Protein AF-A0A9W8R2K3-F1 (afdb_monomer_lite)

Organism: NCBI:txid195108

Structure (mmCIF, N/CA/C/O backbone):
data_AF-A0A9W8R2K3-F1
#
_entry.id   AF-A0A9W8R2K3-F1
#
loop_
_atom_site.group_PDB
_atom_site.id
_atom_site.type_symbol
_atom_site.label_atom_id
_atom_site.label_alt_id
_atom_site.label_comp_id
_atom_site.label_asym_id
_atom_site.label_entity_id
_atom_site.label_seq_id
_atom_site.pdbx_PDB_ins_code
_atom_site.Cartn_x
_atom_site.Cartn_y
_atom_site.Cartn_z
_atom_site.occupancy
_atom_site.B_iso_or_equiv
_atom_site.auth_seq_id
_atom_site.auth_comp_id
_atom_site.auth_asym_id
_atom_site.auth_atom_id
_atom_site.pdbx_PDB_model_num
ATOM 1 N N . MET A 1 1 ? 11.658 27.243 21.150 1.00 34.59 1 MET A N 1
ATOM 2 C CA . MET A 1 1 ? 11.189 25.889 21.513 1.00 34.59 1 MET A CA 1
ATOM 3 C C . MET A 1 1 ? 9.673 25.922 21.488 1.00 34.59 1 MET A C 1
ATOM 5 O O . MET A 1 1 ? 9.070 26.407 22.433 1.00 34.59 1 MET A O 1
ATOM 9 N N . SER A 1 2 ? 9.074 25.533 20.364 1.00 34.41 2 SER A N 1
ATOM 10 C CA . SER A 1 2 ? 7.626 25.621 20.153 1.00 34.41 2 SER A CA 1
ATOM 11 C C . SER A 1 2 ? 7.036 24.225 20.298 1.00 34.41 2 SER A C 1
ATOM 13 O O . SER A 1 2 ? 7.236 23.376 19.434 1.00 34.41 2 SER A O 1
ATOM 15 N N . GLY A 1 3 ? 6.381 23.973 21.431 1.00 33.69 3 GLY A N 1
ATOM 16 C CA . GLY A 1 3 ? 5.642 22.740 21.673 1.00 33.69 3 GLY A CA 1
ATOM 17 C C . GLY A 1 3 ? 4.359 22.741 20.851 1.00 33.69 3 GLY A C 1
ATOM 18 O O . GLY A 1 3 ? 3.486 23.579 21.062 1.00 33.69 3 GLY A O 1
ATOM 19 N N . ILE A 1 4 ? 4.253 21.812 19.905 1.00 37.19 4 ILE A N 1
ATOM 20 C CA . ILE A 1 4 ? 2.998 21.529 19.216 1.00 37.19 4 ILE A CA 1
ATOM 21 C C . ILE A 1 4 ? 2.180 20.646 20.158 1.00 37.19 4 ILE A C 1
ATOM 23 O O . ILE A 1 4 ? 2.527 19.494 20.408 1.00 37.19 4 ILE A O 1
ATOM 27 N N . SER A 1 5 ? 1.120 21.226 20.717 1.00 38.09 5 SER A N 1
ATOM 28 C CA . SER A 1 5 ? 0.070 20.516 21.446 1.00 38.09 5 SER A CA 1
ATOM 29 C C . SER A 1 5 ? -0.607 19.521 20.500 1.00 38.09 5 SER A C 1
ATOM 31 O O . SER A 1 5 ? -1.366 19.909 19.614 1.00 38.09 5 SER A O 1
ATOM 33 N N . SER A 1 6 ? -0.311 18.234 20.665 1.00 38.47 6 SER A N 1
ATOM 34 C CA . SER A 1 6 ? -1.002 17.130 20.004 1.00 38.47 6 SER A CA 1
ATOM 35 C C . SER A 1 6 ? -2.251 16.780 20.808 1.00 38.47 6 SER A C 1
ATOM 37 O O . SER A 1 6 ? -2.266 15.877 21.642 1.00 38.47 6 SER A O 1
ATOM 39 N N . THR A 1 7 ? -3.323 17.540 20.591 1.00 37.59 7 THR A N 1
ATOM 40 C CA . THR A 1 7 ? -4.633 17.177 21.136 1.00 37.59 7 THR A CA 1
ATOM 41 C C . THR A 1 7 ? -5.165 15.988 20.325 1.00 37.59 7 THR A C 1
ATOM 43 O O . THR A 1 7 ? -5.254 16.100 19.099 1.00 37.59 7 THR A O 1
ATOM 46 N N . PRO A 1 8 ? -5.502 14.841 20.948 1.00 41.94 8 PRO A N 1
ATOM 47 C CA . PRO A 1 8 ? -6.160 13.744 20.245 1.00 41.94 8 PRO A CA 1
ATOM 48 C C . PRO A 1 8 ? -7.463 14.258 19.620 1.00 41.94 8 PRO A C 1
ATOM 50 O O . PRO A 1 8 ? -8.070 15.165 20.199 1.00 41.94 8 PRO A O 1
ATOM 53 N N . PRO A 1 9 ? -7.935 13.700 18.489 1.00 39.78 9 PRO A N 1
ATOM 54 C CA . PRO A 1 9 ? -9.223 14.076 17.923 1.00 39.78 9 PRO A CA 1
ATOM 55 C C . PRO A 1 9 ? -10.319 13.779 18.950 1.00 39.78 9 PRO A C 1
ATOM 57 O O . PRO A 1 9 ? -10.740 12.636 19.134 1.00 39.78 9 PRO A O 1
ATOM 60 N N . GLN A 1 10 ? -10.750 14.817 19.663 1.00 41.88 10 GLN A N 1
ATOM 61 C CA . GLN A 1 10 ? -11.926 14.748 20.505 1.00 41.88 10 GLN A CA 1
ATOM 62 C C . GLN A 1 10 ? -13.125 14.666 19.566 1.00 41.88 10 GLN A C 1
ATOM 64 O O . GLN A 1 10 ? -13.281 15.487 18.661 1.00 41.88 10 GLN A O 1
ATOM 69 N N . GLY A 1 11 ? -13.955 13.638 19.755 1.00 43.44 11 GLY A N 1
ATOM 70 C CA . GLY A 1 11 ? -15.266 13.601 19.120 1.00 43.44 11 GLY A CA 1
ATOM 71 C C . GLY A 1 11 ? -16.040 14.891 19.437 1.00 43.44 11 GLY A C 1
ATOM 72 O O . GLY A 1 11 ? -15.760 15.535 20.452 1.00 43.44 11 GLY A O 1
ATOM 73 N N . PRO A 1 12 ? -16.991 15.295 18.582 1.00 38.56 12 PRO A N 1
ATOM 74 C CA . PRO A 1 12 ? -17.698 16.560 18.743 1.00 38.56 12 PRO A CA 1
ATOM 75 C C . PRO A 1 12 ? -18.335 16.672 20.145 1.00 38.56 12 PRO A C 1
ATOM 77 O O . PRO A 1 12 ? -18.868 15.675 20.650 1.00 38.56 12 PRO A O 1
ATOM 80 N N . PRO A 1 13 ? -18.291 17.856 20.788 1.00 34.25 13 PRO A N 1
ATOM 81 C CA . PRO A 1 13 ? -18.755 18.011 22.161 1.00 34.25 13 PRO A CA 1
ATOM 82 C C . PRO A 1 13 ? -20.273 17.800 22.269 1.00 34.25 13 PRO A C 1
ATOM 84 O O . PRO A 1 13 ? -21.030 18.352 21.473 1.00 34.25 13 PRO A O 1
ATOM 87 N N . GLY A 1 14 ? -20.714 17.028 23.276 1.00 39.56 14 GLY A N 1
ATOM 88 C CA . GLY A 1 14 ? -22.127 16.965 23.691 1.00 39.56 14 GLY A CA 1
ATOM 89 C C . GLY A 1 14 ? -22.795 15.591 23.860 1.00 39.56 14 GLY A C 1
ATOM 90 O O . GLY A 1 14 ? -24.017 15.559 23.954 1.00 39.56 14 GLY A O 1
ATOM 91 N N . PHE A 1 15 ? -22.086 14.455 23.903 1.00 44.31 15 PHE A N 1
ATOM 92 C CA . PHE A 1 15 ? -22.759 13.145 23.803 1.00 44.31 15 PHE A CA 1
ATOM 93 C C . PHE A 1 15 ? -22.311 12.101 24.835 1.00 44.31 15 PHE A C 1
ATOM 95 O O . PHE A 1 15 ? -21.308 11.415 24.649 1.00 44.31 15 PHE A O 1
ATOM 102 N N . GLY A 1 16 ? -23.131 11.892 25.868 1.00 44.09 16 GLY A N 1
ATOM 103 C CA . GLY A 1 16 ? -23.290 10.560 26.457 1.00 44.09 16 GLY A CA 1
ATOM 104 C C . GLY A 1 16 ? -24.104 9.683 25.494 1.00 44.09 16 GLY A C 1
ATOM 105 O O . GLY A 1 16 ? -25.053 10.178 24.892 1.00 44.09 16 GLY A O 1
ATOM 106 N N . ASN A 1 17 ? -23.739 8.404 25.350 1.00 57.34 17 ASN A N 1
ATOM 107 C CA . ASN A 1 17 ? -24.429 7.346 24.573 1.00 57.34 17 ASN A CA 1
ATOM 108 C C . ASN A 1 17 ? -23.948 7.044 23.139 1.00 57.34 17 ASN A C 1
ATOM 110 O O . ASN A 1 17 ? -24.718 6.500 22.347 1.00 57.34 17 ASN A O 1
ATOM 114 N N . TYR A 1 18 ? -22.681 7.278 22.788 1.00 71.38 18 TYR A N 1
ATOM 115 C CA . TYR A 1 18 ? -22.107 6.514 21.670 1.00 71.38 18 TYR A CA 1
ATOM 116 C C . TYR A 1 18 ? -21.747 5.097 22.135 1.00 71.38 18 TYR A C 1
ATOM 118 O O . TYR A 1 18 ? -21.219 4.939 23.237 1.00 71.38 18 TYR A O 1
ATOM 126 N N . PRO A 1 19 ? -22.022 4.057 21.330 1.00 84.50 19 PRO A N 1
ATOM 127 C CA . PRO A 1 19 ? -21.693 2.695 21.705 1.00 84.50 19 PRO A CA 1
ATOM 128 C C . PRO A 1 19 ? -20.175 2.558 21.803 1.00 84.50 19 PRO A C 1
ATOM 130 O O . PRO A 1 19 ? -19.463 2.871 20.853 1.00 84.50 19 PRO A O 1
ATOM 133 N N . ALA A 1 20 ? -19.681 2.136 22.962 1.00 87.94 20 ALA A N 1
ATOM 134 C CA . ALA A 1 20 ? -18.256 1.954 23.202 1.00 87.94 20 ALA A CA 1
ATOM 135 C C . ALA A 1 20 ? -17.815 0.539 22.812 1.00 87.94 20 ALA A C 1
ATOM 137 O O . ALA A 1 20 ? -18.578 -0.421 22.956 1.00 87.94 20 ALA A O 1
ATOM 138 N N . VAL A 1 21 ? -16.581 0.403 22.326 1.00 89.00 21 VAL A N 1
ATOM 139 C CA . VAL A 1 21 ? -15.948 -0.914 22.186 1.00 89.00 21 VAL A CA 1
ATOM 140 C C . VAL A 1 21 ? -15.293 -1.305 23.498 1.00 89.00 21 VAL A C 1
ATOM 142 O O . VAL A 1 21 ? -14.642 -0.489 24.143 1.00 89.00 21 VAL A O 1
ATOM 145 N N . SER A 1 22 ? -15.411 -2.577 23.875 1.00 90.31 22 SER A N 1
ATOM 146 C CA . SER A 1 22 ? -14.728 -3.057 25.072 1.00 90.31 22 SER A CA 1
ATOM 147 C C . SER A 1 22 ? -13.214 -3.060 24.875 1.00 90.31 22 SER A C 1
ATOM 149 O O . SER A 1 22 ? -12.700 -3.400 23.802 1.00 90.31 22 SER A O 1
ATOM 151 N N . ARG A 1 23 ? -12.473 -2.807 25.956 1.00 91.69 23 ARG A N 1
ATOM 152 C CA . ARG A 1 23 ? -11.014 -2.996 25.988 1.00 91.69 23 ARG A CA 1
ATOM 153 C C . ARG A 1 23 ? -10.574 -4.384 25.506 1.00 91.69 23 ARG A C 1
ATOM 155 O O . ARG A 1 23 ? -9.529 -4.516 24.875 1.00 91.69 23 ARG A O 1
ATOM 162 N N . ALA A 1 24 ? -11.367 -5.423 25.778 1.00 92.31 24 ALA A N 1
ATOM 163 C CA . ALA A 1 24 ? -11.095 -6.781 25.309 1.00 92.31 24 ALA A CA 1
ATOM 164 C C . ALA A 1 24 ? -11.172 -6.898 23.778 1.00 92.31 24 ALA A C 1
ATOM 166 O O . ALA A 1 24 ? -10.326 -7.559 23.178 1.00 92.31 24 ALA A O 1
ATOM 167 N N . TRP A 1 25 ? -12.151 -6.244 23.144 1.00 93.69 25 TRP A N 1
ATOM 168 C CA . TRP A 1 25 ? -12.236 -6.172 21.685 1.00 93.69 25 TRP A CA 1
ATOM 169 C C . TRP A 1 25 ? -11.024 -5.439 21.100 1.00 93.69 25 TRP A C 1
ATOM 171 O O . TRP A 1 25 ? -10.372 -5.959 20.197 1.00 93.69 25 TRP A O 1
ATOM 181 N N . LEU A 1 26 ? -10.653 -4.294 21.683 1.00 93.75 26 LEU A N 1
ATOM 182 C CA . LEU A 1 26 ? -9.529 -3.493 21.198 1.00 93.75 26 LEU A CA 1
ATOM 183 C C . LEU A 1 26 ? -8.190 -4.242 21.307 1.00 93.75 26 LEU A C 1
ATOM 185 O O . LEU A 1 26 ? -7.404 -4.228 20.362 1.00 93.75 26 LEU A O 1
ATOM 189 N N . LYS A 1 27 ? -7.960 -4.969 22.413 1.00 94.31 27 LYS A N 1
ATOM 190 C CA . LYS A 1 27 ? -6.785 -5.844 22.574 1.00 94.31 27 LYS A CA 1
ATOM 191 C C . LYS A 1 27 ? -6.721 -6.919 21.492 1.00 94.31 27 LYS A C 1
ATOM 193 O O . LYS A 1 27 ? -5.668 -7.093 20.892 1.00 94.31 27 LYS A O 1
ATOM 198 N N . ARG A 1 28 ? -7.838 -7.601 21.204 1.00 92.19 28 ARG A N 1
ATOM 199 C CA . ARG A 1 28 ? -7.885 -8.603 20.124 1.00 92.19 28 ARG A CA 1
ATOM 200 C C . ARG A 1 28 ? -7.529 -7.990 18.775 1.00 92.19 28 ARG A C 1
ATOM 202 O O . ARG A 1 28 ? -6.756 -8.588 18.036 1.00 92.19 28 ARG A O 1
ATOM 209 N N . MET A 1 29 ? -8.048 -6.799 18.473 1.00 91.75 29 MET A N 1
ATOM 210 C CA . MET A 1 29 ? -7.760 -6.136 17.203 1.00 91.75 29 MET A CA 1
ATOM 211 C C . MET A 1 29 ? -6.279 -5.761 17.068 1.00 91.75 29 MET A C 1
ATOM 213 O O . MET A 1 29 ? -5.679 -5.991 16.021 1.00 91.75 29 MET A O 1
ATOM 217 N N . VAL A 1 30 ? -5.675 -5.239 18.141 1.00 92.19 30 VAL A N 1
ATOM 218 C CA . VAL A 1 30 ? -4.232 -4.962 18.202 1.00 92.19 30 VAL A CA 1
ATOM 219 C C . VAL A 1 30 ? -3.426 -6.239 17.969 1.00 92.19 30 VAL A C 1
ATOM 221 O O . VAL A 1 30 ? -2.573 -6.241 17.091 1.00 92.19 30 VAL A O 1
ATOM 224 N N . THR A 1 31 ? -3.752 -7.341 18.650 1.00 90.50 31 THR A N 1
ATOM 225 C CA . THR A 1 31 ? -3.066 -8.630 18.463 1.00 90.50 31 THR A CA 1
ATOM 226 C C . THR A 1 31 ? -3.181 -9.154 17.029 1.00 90.50 31 THR A C 1
ATOM 228 O O . THR A 1 31 ? -2.188 -9.592 16.455 1.00 90.50 31 THR A O 1
ATOM 231 N N . ILE A 1 32 ? -4.359 -9.070 16.403 1.00 87.94 32 ILE A N 1
ATOM 232 C CA . ILE A 1 32 ? -4.545 -9.471 14.996 1.00 87.94 32 ILE A CA 1
ATOM 233 C C . ILE A 1 32 ? -3.650 -8.637 14.071 1.00 87.94 32 ILE A C 1
ATOM 235 O O . ILE A 1 32 ? -2.984 -9.182 13.194 1.00 87.94 32 ILE A O 1
ATOM 239 N N . LEU A 1 33 ? -3.590 -7.321 14.289 1.00 87.12 33 LEU A N 1
ATOM 240 C CA . LEU A 1 33 ? -2.729 -6.425 13.516 1.00 87.12 33 LEU A CA 1
ATOM 241 C C . LEU A 1 33 ? -1.242 -6.545 13.867 1.00 87.12 33 LEU A C 1
ATOM 243 O O . LEU A 1 33 ? -0.427 -6.009 13.128 1.00 87.12 33 LEU A O 1
ATOM 247 N N . GLU A 1 34 ? -0.862 -7.194 14.961 1.00 86.25 34 GLU A N 1
ATOM 248 C CA . GLU A 1 34 ? 0.537 -7.508 15.277 1.00 86.25 34 GLU A CA 1
ATOM 249 C C . GLU A 1 34 ? 1.002 -8.777 14.555 1.00 86.25 34 GLU A C 1
ATOM 251 O O . GLU A 1 34 ? 2.152 -8.854 14.136 1.00 86.25 34 GLU A O 1
ATOM 256 N N . ILE A 1 35 ? 0.095 -9.735 14.329 1.00 78.25 35 ILE A N 1
ATOM 257 C CA . ILE A 1 35 ? 0.375 -11.004 13.631 1.00 78.25 35 ILE A CA 1
ATOM 258 C C . ILE A 1 35 ? 0.647 -10.803 12.130 1.00 78.25 35 ILE A C 1
ATOM 260 O O . ILE A 1 35 ? 1.223 -11.678 11.491 1.00 78.25 35 ILE A O 1
ATOM 264 N N . ARG A 1 36 ? 0.294 -9.643 11.561 1.00 67.69 36 ARG A N 1
ATOM 265 C CA . ARG A 1 36 ? 0.409 -9.318 10.125 1.00 67.69 36 ARG A CA 1
ATOM 266 C C . ARG A 1 36 ? 1.829 -9.365 9.525 1.00 67.69 36 ARG A C 1
ATOM 268 O O . ARG A 1 36 ? 1.987 -9.040 8.358 1.00 67.69 36 ARG A O 1
ATOM 275 N N . GLY A 1 37 ? 2.849 -9.729 10.301 1.00 57.22 37 GLY A N 1
ATOM 276 C CA . GLY A 1 37 ? 4.241 -9.773 9.859 1.00 57.22 37 GLY A CA 1
ATOM 277 C C . GLY A 1 37 ? 4.841 -8.386 9.605 1.00 57.22 37 GLY A C 1
ATOM 278 O O . GLY A 1 37 ? 4.179 -7.354 9.735 1.00 57.22 37 GLY A O 1
ATOM 279 N N . GLN A 1 38 ? 6.131 -8.364 9.265 1.00 57.19 38 GLN A N 1
ATOM 280 C CA . GLN A 1 38 ? 6.890 -7.132 9.003 1.00 57.19 38 GLN A CA 1
ATOM 281 C C . GLN A 1 38 ? 6.458 -6.439 7.694 1.00 57.19 38 GLN A C 1
ATOM 283 O O . GLN A 1 38 ? 6.522 -5.216 7.596 1.00 57.19 38 GLN A O 1
ATOM 288 N N . LEU A 1 39 ? 5.933 -7.192 6.719 1.00 62.56 39 LEU A N 1
ATOM 289 C CA . LEU A 1 39 ? 5.591 -6.714 5.373 1.00 62.56 39 LEU A CA 1
ATOM 290 C C . LEU A 1 39 ? 4.134 -6.268 5.254 1.00 62.56 39 LEU A C 1
ATOM 292 O O . LEU A 1 39 ? 3.344 -6.852 4.516 1.00 62.56 39 LEU A O 1
ATOM 296 N N . SER A 1 40 ? 3.751 -5.234 5.993 1.00 77.88 40 SER A N 1
ATOM 297 C CA . SER A 1 40 ? 2.373 -4.736 6.004 1.00 77.88 40 SER A CA 1
ATOM 298 C C . SER A 1 40 ? 2.268 -3.311 5.502 1.00 77.88 40 SER A C 1
ATOM 300 O O . SER A 1 40 ? 3.102 -2.489 5.877 1.00 77.88 40 SER A O 1
ATOM 302 N N . HIS A 1 41 ? 1.181 -2.995 4.801 1.00 88.62 41 HIS A N 1
ATOM 303 C CA . HIS A 1 41 ? 0.919 -1.645 4.317 1.00 88.62 41 HIS A CA 1
ATOM 304 C C . HIS A 1 41 ? 1.083 -0.581 5.421 1.00 88.62 41 HIS A C 1
ATOM 306 O O . HIS A 1 41 ? 0.631 -0.760 6.560 1.00 88.62 41 HIS A O 1
ATOM 312 N N . VAL A 1 42 ? 1.696 0.557 5.090 1.00 89.50 42 VAL A N 1
ATOM 313 C CA . VAL A 1 42 ? 2.020 1.645 6.031 1.00 89.50 42 VAL A CA 1
ATOM 314 C C . VAL A 1 42 ? 0.785 2.170 6.767 1.00 89.50 42 VAL A C 1
ATOM 316 O O . VAL A 1 42 ? 0.838 2.492 7.956 1.00 89.50 42 VAL A O 1
ATOM 319 N N . ALA A 1 43 ? -0.374 2.160 6.109 1.00 91.94 43 ALA A N 1
ATOM 320 C CA . ALA A 1 43 ? -1.635 2.544 6.731 1.00 91.94 43 ALA A CA 1
ATOM 321 C C . ALA A 1 43 ? -2.034 1.608 7.890 1.00 91.94 43 ALA A C 1
ATOM 323 O O . ALA A 1 43 ? -2.502 2.088 8.923 1.00 91.94 43 ALA A O 1
ATOM 324 N N . TRP A 1 44 ? -1.763 0.300 7.788 1.00 91.00 44 TRP A N 1
ATOM 325 C CA . TRP A 1 44 ? -1.975 -0.648 8.889 1.00 91.00 44 TRP A CA 1
ATOM 326 C C . TRP A 1 44 ? -0.981 -0.441 10.031 1.00 91.00 44 TRP A C 1
ATOM 328 O O . TRP A 1 44 ? -1.347 -0.585 11.199 1.00 91.00 44 TRP A O 1
ATOM 338 N N . LYS A 1 45 ? 0.254 -0.023 9.725 1.00 88.19 45 LYS A N 1
ATOM 339 C CA . LYS A 1 45 ? 1.242 0.389 10.738 1.00 88.19 45 LYS A CA 1
ATOM 340 C C . LYS A 1 45 ? 0.764 1.598 11.532 1.00 88.19 45 LYS A C 1
ATOM 342 O O . LYS A 1 45 ? 0.763 1.548 12.763 1.00 88.19 45 LYS A O 1
ATOM 347 N N . ARG A 1 46 ? 0.272 2.632 10.848 1.00 91.62 46 ARG A N 1
ATOM 348 C CA . ARG A 1 46 ? -0.335 3.809 11.486 1.00 91.62 46 ARG A CA 1
ATOM 349 C C . ARG A 1 46 ? -1.585 3.440 12.288 1.00 91.62 46 ARG A C 1
ATOM 351 O O . ARG A 1 46 ? -1.742 3.908 13.413 1.00 91.62 46 ARG A O 1
ATOM 358 N N . ALA A 1 47 ? -2.455 2.587 11.744 1.00 93.38 47 ALA A N 1
ATOM 359 C CA . ALA A 1 47 ? -3.656 2.125 12.437 1.00 93.38 47 ALA A CA 1
ATOM 360 C C . ALA A 1 47 ? -3.318 1.387 13.734 1.00 93.38 47 ALA A C 1
ATOM 362 O O . ALA A 1 47 ? -3.892 1.701 14.772 1.00 93.38 47 ALA A O 1
ATOM 363 N N . LEU A 1 48 ? -2.346 0.471 13.705 1.00 92.56 48 LEU A N 1
ATOM 364 C CA . LEU A 1 48 ? -1.875 -0.218 14.905 1.00 92.56 48 LEU A CA 1
ATOM 365 C C . LEU A 1 48 ? -1.362 0.769 15.964 1.00 92.56 48 LEU A C 1
ATOM 367 O O . LEU A 1 48 ? -1.714 0.624 17.133 1.00 92.56 48 LEU A O 1
ATOM 371 N N . GLY A 1 49 ? -0.583 1.781 15.567 1.00 92.38 49 GLY A N 1
ATOM 372 C CA . GLY A 1 49 ? -0.137 2.847 16.473 1.00 92.38 49 GLY A CA 1
ATOM 373 C C . GLY A 1 49 ? -1.313 3.547 17.162 1.00 92.38 49 GLY A C 1
ATOM 374 O O . GLY A 1 49 ? -1.391 3.562 18.388 1.00 92.38 49 GLY A O 1
ATOM 375 N N . LYS A 1 50 ? -2.296 4.004 16.379 1.00 95.38 50 LYS A N 1
ATOM 376 C CA . LYS A 1 50 ? -3.502 4.669 16.901 1.00 95.38 50 LYS A CA 1
ATOM 377 C C . LYS A 1 50 ? -4.341 3.756 17.804 1.00 95.38 50 LYS A C 1
ATOM 379 O O . LYS A 1 50 ? -4.829 4.190 18.840 1.00 95.38 50 LYS A O 1
ATOM 384 N N . LEU A 1 51 ? -4.511 2.480 17.453 1.00 94.69 51 LEU A N 1
ATOM 385 C CA . LEU A 1 51 ? -5.261 1.526 18.283 1.00 94.69 51 LEU A CA 1
ATOM 386 C C . LEU A 1 51 ? -4.545 1.220 19.608 1.00 94.69 51 LEU A C 1
ATOM 388 O O . LEU A 1 51 ? -5.208 1.029 20.628 1.00 94.69 51 LEU A O 1
ATOM 392 N N . ARG A 1 52 ? -3.205 1.211 19.622 1.00 94.69 52 ARG A N 1
ATOM 393 C CA . ARG A 1 52 ? -2.416 1.106 20.859 1.00 94.69 52 ARG A CA 1
ATOM 394 C C . ARG A 1 52 ? -2.589 2.339 21.740 1.00 94.69 52 ARG A C 1
ATOM 396 O O . ARG A 1 52 ? -2.777 2.180 22.939 1.00 94.69 52 ARG A O 1
ATOM 403 N N . GLU A 1 53 ? -2.612 3.539 21.166 1.00 95.31 53 GLU A N 1
ATOM 404 C CA . GLU A 1 53 ? -2.920 4.767 21.915 1.00 95.31 53 GLU A CA 1
ATOM 405 C C . GLU A 1 53 ? -4.318 4.707 22.548 1.00 95.31 53 GLU A C 1
ATOM 407 O O . GLU A 1 53 ? -4.479 5.046 23.720 1.00 95.31 53 GLU A O 1
ATOM 412 N N . LEU A 1 54 ? -5.318 4.179 21.829 1.00 94.44 54 LEU A N 1
ATOM 413 C CA . LEU A 1 54 ? -6.659 3.972 22.387 1.00 94.44 54 LEU A CA 1
ATOM 414 C C . LEU A 1 54 ? -6.668 3.018 23.595 1.00 94.44 54 LEU A C 1
ATOM 416 O O . LEU A 1 54 ? -7.480 3.203 24.499 1.00 94.44 54 LEU A O 1
ATOM 420 N N . LEU A 1 55 ? -5.773 2.022 23.657 1.00 93.38 55 LEU A N 1
ATOM 421 C CA . LEU A 1 55 ? -5.653 1.132 24.824 1.00 93.38 55 LEU A CA 1
ATOM 422 C C . LEU A 1 55 ? -5.119 1.849 26.069 1.00 93.38 55 LEU A C 1
ATOM 424 O O . LEU A 1 55 ? -5.345 1.369 27.181 1.00 93.38 55 LEU A O 1
ATOM 428 N N . LEU A 1 56 ? -4.419 2.971 25.905 1.00 93.06 56 LEU A N 1
ATOM 429 C CA . LEU A 1 56 ? -3.877 3.752 27.018 1.00 93.06 56 LEU A CA 1
ATOM 430 C C . LEU A 1 56 ? -4.923 4.681 27.643 1.00 93.06 56 LEU A C 1
ATOM 432 O O . LEU A 1 56 ? -4.721 5.164 28.756 1.00 93.06 56 LEU A O 1
ATOM 436 N N . LEU A 1 57 ? -6.049 4.916 26.962 1.00 89.31 57 LEU A N 1
ATOM 437 C CA . LEU A 1 57 ? -7.120 5.754 27.488 1.00 89.31 57 LEU A CA 1
ATOM 438 C C . LEU A 1 57 ? -7.757 5.113 28.734 1.00 89.31 57 LEU A C 1
ATOM 440 O O . LEU A 1 57 ? -7.908 3.889 28.790 1.00 89.31 57 LEU A O 1
ATOM 444 N N . PRO A 1 58 ? -8.167 5.911 29.737 1.00 85.62 58 PRO A N 1
ATOM 445 C CA . PRO A 1 58 ? -8.785 5.392 30.959 1.00 85.62 58 PRO A CA 1
ATOM 446 C C . PRO A 1 58 ? -10.213 4.876 30.732 1.00 85.62 58 PRO A C 1
ATOM 448 O O . PRO A 1 58 ? -10.684 4.029 31.486 1.00 85.62 58 PRO A O 1
ATOM 451 N N . GLN A 1 59 ? -10.895 5.361 29.693 1.00 88.06 59 GLN A N 1
ATOM 452 C CA . GLN A 1 59 ? -12.264 4.983 29.346 1.00 88.06 59 GLN A CA 1
ATOM 453 C C . GLN A 1 59 ? -12.303 4.214 28.024 1.00 88.06 59 GLN A C 1
ATOM 455 O O . GLN A 1 59 ? -11.439 4.400 27.165 1.00 88.06 59 GLN A O 1
ATOM 460 N N . ASP A 1 60 ? -13.318 3.365 27.866 1.00 87.81 60 ASP A N 1
ATOM 461 C CA . ASP A 1 60 ? -13.550 2.629 26.625 1.00 87.81 60 ASP A CA 1
ATOM 462 C C . ASP A 1 60 ? -13.911 3.606 25.485 1.00 87.81 60 ASP A C 1
ATOM 464 O O . ASP A 1 60 ? -14.802 4.447 25.651 1.00 87.81 60 ASP A O 1
ATOM 468 N N . PRO A 1 61 ? -13.233 3.534 24.323 1.00 89.56 61 PRO A N 1
ATOM 469 C CA . PRO A 1 61 ? -13.469 4.474 23.238 1.00 89.56 61 PRO A CA 1
ATOM 470 C C . PRO A 1 61 ? -14.794 4.184 22.523 1.00 89.56 61 PRO A C 1
ATOM 472 O O . PRO A 1 61 ? -15.227 3.036 22.393 1.00 89.56 61 PRO A O 1
ATOM 475 N N . SER A 1 62 ? -15.411 5.237 21.983 1.00 91.19 62 SER A N 1
ATOM 476 C CA . SER A 1 62 ? -16.545 5.116 21.058 1.00 91.19 62 SER A CA 1
ATOM 477 C C . SER A 1 62 ? -16.180 4.214 19.878 1.00 91.19 62 SER A C 1
ATOM 479 O O . SER A 1 62 ? -15.118 4.392 19.286 1.00 91.19 62 SER A O 1
ATOM 481 N N . ALA A 1 63 ? -17.074 3.299 19.494 1.00 90.94 63 ALA A N 1
ATOM 482 C CA . ALA A 1 63 ? -16.900 2.351 18.392 1.00 90.94 63 ALA A CA 1
ATOM 483 C C . ALA A 1 63 ? -16.649 3.021 17.034 1.00 90.94 63 ALA A C 1
ATOM 485 O O . ALA A 1 63 ? -16.037 2.420 16.154 1.00 90.94 63 ALA A O 1
ATOM 486 N N . PHE A 1 64 ? -17.051 4.285 16.879 1.00 90.44 64 PHE A N 1
ATOM 487 C CA . PHE A 1 64 ? -16.778 5.077 15.681 1.00 90.44 64 PHE A CA 1
ATOM 488 C C . PHE A 1 64 ? -15.285 5.357 15.478 1.00 90.44 64 PHE A C 1
ATOM 490 O O . PHE A 1 64 ? -14.831 5.431 14.340 1.00 90.44 64 PHE A O 1
ATOM 497 N N . VAL A 1 65 ? -14.514 5.497 16.561 1.00 92.25 65 VAL A N 1
ATOM 498 C CA . VAL A 1 65 ? -13.083 5.827 16.493 1.00 92.25 65 VAL A CA 1
ATOM 499 C C . VAL A 1 65 ? -12.254 4.672 15.910 1.00 92.25 65 VAL A C 1
ATOM 501 O O . VAL A 1 65 ? -11.596 4.890 14.892 1.00 92.25 65 VAL A O 1
ATOM 504 N N . PRO A 1 66 ? -12.279 3.439 16.463 1.00 93.00 66 PRO A N 1
ATOM 505 C CA . PRO A 1 66 ? -11.570 2.317 15.861 1.00 93.00 66 PRO A CA 1
ATOM 506 C C . PRO A 1 66 ? -12.142 1.954 14.488 1.00 93.00 66 PRO A C 1
ATOM 508 O O . PRO A 1 66 ? -11.357 1.624 13.604 1.00 93.00 66 PRO A O 1
ATOM 511 N N . LEU A 1 67 ? -13.460 2.083 14.265 1.00 93.75 67 LEU A N 1
ATOM 512 C CA . LEU A 1 67 ? -14.042 1.878 12.936 1.00 93.75 67 LEU A CA 1
ATOM 513 C C . LEU A 1 67 ? -13.413 2.821 11.905 1.00 93.75 67 LEU A C 1
ATOM 515 O O . LEU A 1 67 ? -12.990 2.373 10.843 1.00 93.75 67 LEU A O 1
ATOM 519 N N . HIS A 1 68 ? -13.313 4.111 12.226 1.00 92.81 68 HIS A N 1
ATOM 520 C CA . HIS A 1 68 ? -12.705 5.094 11.338 1.00 92.81 68 HIS A CA 1
ATOM 521 C C . HIS A 1 68 ? -11.231 4.788 11.063 1.00 92.81 68 HIS A C 1
ATOM 523 O O . HIS A 1 68 ? -10.817 4.766 9.907 1.00 92.81 68 HIS A O 1
ATOM 529 N N . ILE A 1 69 ? -10.452 4.487 12.108 1.00 94.19 69 ILE A N 1
ATOM 530 C CA . ILE A 1 69 ? -9.031 4.134 11.978 1.00 94.19 69 ILE A CA 1
ATOM 531 C C . ILE A 1 69 ? -8.845 2.942 11.031 1.00 94.19 69 ILE A C 1
ATOM 533 O O . ILE A 1 69 ? -8.020 3.006 10.119 1.00 94.19 69 ILE A O 1
ATOM 537 N N . LEU A 1 70 ? -9.611 1.869 11.242 1.00 93.44 70 LEU A N 1
ATOM 538 C CA . LEU A 1 70 ? -9.519 0.646 10.448 1.00 93.44 70 LEU A CA 1
ATOM 539 C C . LEU A 1 70 ? -9.989 0.862 9.008 1.00 93.44 70 LEU A C 1
ATOM 541 O O . LEU A 1 70 ? -9.350 0.374 8.083 1.00 93.44 70 LEU A O 1
ATOM 545 N N . SER A 1 71 ? -11.065 1.621 8.808 1.00 92.38 71 SER A N 1
ATOM 546 C CA . SER A 1 71 ? -11.633 1.860 7.477 1.00 92.38 71 SER A CA 1
ATOM 547 C C . SER A 1 71 ? -10.734 2.749 6.619 1.00 92.38 71 SER A C 1
ATOM 549 O O . SER A 1 71 ? -10.533 2.458 5.445 1.00 92.38 71 SER A O 1
ATOM 551 N N . VAL A 1 72 ? -10.128 3.790 7.204 1.00 92.75 72 VAL A N 1
ATOM 552 C CA . VAL A 1 72 ? -9.124 4.616 6.510 1.00 92.75 72 VAL A CA 1
ATOM 553 C C . VAL A 1 72 ? -7.915 3.774 6.111 1.00 92.75 72 VAL A C 1
ATOM 555 O O . VAL A 1 72 ? -7.416 3.906 4.997 1.00 92.75 72 VAL A O 1
ATOM 558 N N . ALA A 1 73 ? -7.449 2.894 7.002 1.00 92.25 73 ALA A N 1
ATOM 559 C CA . ALA A 1 73 ? -6.315 2.031 6.703 1.00 92.25 73 ALA A CA 1
ATOM 560 C C . ALA A 1 73 ? -6.628 0.986 5.632 1.00 92.25 73 ALA A C 1
ATOM 562 O O . ALA A 1 73 ? -5.790 0.760 4.761 1.00 92.25 73 ALA A O 1
ATOM 563 N N . LYS A 1 74 ? -7.832 0.403 5.673 1.00 91.19 74 LYS A N 1
ATOM 564 C CA . LYS A 1 74 ? -8.322 -0.513 4.645 1.00 91.19 74 LYS A CA 1
ATOM 565 C C . LYS A 1 74 ? -8.362 0.175 3.289 1.00 91.19 74 LYS A C 1
ATOM 567 O O . LYS A 1 74 ? -7.702 -0.298 2.380 1.00 91.19 74 LYS A O 1
ATOM 572 N N . LYS A 1 75 ? -9.048 1.315 3.194 1.00 91.12 75 LYS A N 1
ATOM 573 C CA . LYS A 1 75 ? -9.185 2.061 1.942 1.00 91.12 75 LYS A CA 1
ATOM 574 C C . LYS A 1 75 ? -7.828 2.415 1.331 1.00 91.12 75 LYS A C 1
ATOM 576 O O . LYS A 1 75 ? -7.595 2.106 0.177 1.00 91.12 75 LYS A O 1
ATOM 581 N N . ALA A 1 76 ? -6.921 2.994 2.119 1.00 91.62 76 ALA A N 1
ATOM 582 C CA . ALA A 1 76 ? -5.593 3.357 1.622 1.00 91.62 76 ALA A CA 1
ATOM 583 C C . ALA A 1 76 ? -4.777 2.135 1.168 1.00 91.62 76 ALA A C 1
ATOM 585 O O . ALA A 1 76 ? -3.999 2.231 0.229 1.00 91.62 76 ALA A O 1
ATOM 586 N N . CYS A 1 77 ? -4.933 0.998 1.854 1.00 90.44 77 CYS A N 1
ATOM 587 C CA . CYS A 1 77 ? -4.317 -0.256 1.440 1.00 90.44 77 CYS A CA 1
ATOM 588 C C . CYS A 1 77 ? -4.909 -0.726 0.108 1.00 90.44 77 CYS A C 1
ATOM 590 O O . CYS A 1 77 ? -4.151 -0.934 -0.828 1.00 90.44 77 CYS A O 1
ATOM 592 N N . ASP A 1 78 ? -6.234 -0.866 0.020 1.00 89.25 78 ASP A N 1
ATOM 593 C CA . ASP A 1 78 ? -6.916 -1.323 -1.194 1.00 89.25 78 ASP A CA 1
ATOM 594 C C . ASP A 1 78 ? -6.546 -0.443 -2.397 1.00 89.25 78 ASP A C 1
ATOM 596 O O . ASP A 1 78 ? -6.169 -0.979 -3.428 1.00 89.25 78 ASP A O 1
ATOM 600 N N . GLU A 1 79 ? -6.532 0.887 -2.239 1.00 91.31 79 GLU A N 1
ATOM 601 C CA . GLU A 1 79 ? -6.161 1.831 -3.302 1.00 91.31 79 GLU A CA 1
ATOM 602 C C . GLU A 1 79 ? -4.743 1.588 -3.843 1.00 91.31 79 GLU A C 1
ATOM 604 O O . GLU A 1 79 ? -4.540 1.616 -5.052 1.00 91.31 79 GLU A O 1
ATOM 609 N N . ASP A 1 80 ? -3.743 1.348 -2.988 1.00 91.94 80 ASP A N 1
ATOM 610 C CA . ASP A 1 80 ? -2.383 1.061 -3.466 1.00 91.94 80 ASP A CA 1
ATOM 611 C C . ASP A 1 80 ? -2.289 -0.311 -4.159 1.00 91.94 80 ASP A C 1
ATOM 613 O O . ASP A 1 80 ? -1.560 -0.438 -5.143 1.00 91.94 80 ASP A O 1
ATOM 617 N N . PHE A 1 81 ? -3.028 -1.322 -3.686 1.00 89.75 81 PHE A N 1
ATOM 618 C CA . PHE A 1 81 ? -3.078 -2.640 -4.334 1.00 89.75 81 PHE A CA 1
ATOM 619 C C . PHE A 1 81 ? -3.779 -2.580 -5.691 1.00 89.75 81 PHE A C 1
ATOM 621 O O . PHE A 1 81 ? -3.196 -3.016 -6.681 1.00 89.75 81 PHE A O 1
ATOM 628 N N . GLU A 1 82 ? -4.982 -2.008 -5.740 1.00 91.00 82 GLU A N 1
ATOM 629 C CA . GLU A 1 82 ? -5.774 -1.845 -6.961 1.00 91.00 82 GLU A CA 1
ATOM 630 C C . GLU A 1 82 ? -4.986 -1.046 -8.000 1.00 91.00 82 GLU A C 1
ATOM 632 O O . GLU A 1 82 ? -4.769 -1.532 -9.105 1.00 91.00 82 GLU A O 1
ATOM 637 N N . HIS A 1 83 ? -4.426 0.113 -7.630 1.00 91.44 83 HIS A N 1
ATOM 638 C CA . HIS A 1 83 ? -3.626 0.905 -8.567 1.00 91.44 83 HIS A CA 1
ATOM 639 C C . HIS A 1 83 ? -2.382 0.165 -9.078 1.00 91.44 83 HIS A C 1
ATOM 641 O O . HIS A 1 83 ? -2.019 0.328 -10.245 1.00 91.44 83 HIS A O 1
ATOM 647 N N . LEU A 1 84 ? -1.691 -0.611 -8.233 1.00 93.00 84 LEU A N 1
ATOM 648 C CA . LEU A 1 84 ? -0.508 -1.353 -8.669 1.00 93.00 84 LEU A CA 1
ATOM 649 C C . LEU A 1 84 ? -0.883 -2.501 -9.615 1.00 93.00 84 LEU A C 1
ATOM 651 O O . LEU A 1 84 ? -0.212 -2.693 -10.630 1.00 93.00 84 LEU A O 1
ATOM 655 N N . GLU A 1 85 ? -1.926 -3.262 -9.284 1.00 92.88 85 GLU A N 1
ATOM 656 C CA . GLU A 1 85 ? -2.403 -4.391 -10.087 1.00 92.88 85 GLU A CA 1
ATOM 657 C C . GLU A 1 85 ? -2.994 -3.929 -11.424 1.00 92.88 85 GLU A C 1
ATOM 659 O O . GLU A 1 85 ? -2.614 -4.473 -12.466 1.00 92.88 85 GLU A O 1
ATOM 664 N N . ASP A 1 86 ? -3.820 -2.880 -11.418 1.00 94.12 86 ASP A N 1
ATOM 665 C CA . ASP A 1 86 ? -4.379 -2.268 -12.627 1.00 94.12 86 ASP A CA 1
ATOM 666 C C . ASP A 1 86 ? -3.263 -1.762 -13.540 1.00 94.12 86 ASP A C 1
ATOM 668 O O . ASP A 1 86 ? -3.227 -2.082 -14.729 1.00 94.12 86 ASP A O 1
ATOM 672 N N . PHE A 1 87 ? -2.281 -1.048 -12.981 1.00 94.56 87 PHE A N 1
ATOM 673 C CA . PHE A 1 87 ? -1.138 -0.580 -13.756 1.00 94.56 87 PHE A CA 1
ATOM 674 C C . PHE A 1 87 ? -0.333 -1.736 -14.360 1.00 94.56 87 PHE A C 1
ATOM 676 O O . PHE A 1 87 ? 0.093 -1.656 -15.513 1.00 94.56 87 PHE A O 1
ATOM 683 N N . ILE A 1 88 ? -0.096 -2.813 -13.601 1.00 95.25 88 ILE A N 1
ATOM 684 C CA . ILE A 1 88 ? 0.590 -4.005 -14.116 1.00 95.25 88 ILE A CA 1
ATOM 685 C C . ILE A 1 88 ? -0.191 -4.575 -15.302 1.00 95.25 88 ILE A C 1
ATOM 687 O O . ILE A 1 88 ? 0.412 -4.836 -16.342 1.00 95.25 88 ILE A O 1
ATOM 691 N N . HIS A 1 89 ? -1.509 -4.725 -15.170 1.00 95.44 89 HIS A N 1
ATOM 692 C CA . HIS A 1 89 ? -2.370 -5.244 -16.228 1.00 95.44 89 HIS A CA 1
ATOM 693 C C . HIS A 1 89 ? -2.341 -4.358 -17.485 1.00 95.44 89 HIS A C 1
ATOM 695 O O . HIS A 1 89 ? -2.138 -4.846 -18.601 1.00 95.44 89 HIS A O 1
ATOM 701 N N . GLU A 1 90 ? -2.463 -3.041 -17.316 1.00 95.19 90 GLU A N 1
ATOM 702 C CA . GLU A 1 90 ? -2.372 -2.076 -18.412 1.00 95.19 90 GLU A CA 1
ATOM 703 C C . GLU A 1 90 ? -0.996 -2.101 -19.089 1.00 95.19 90 GLU A C 1
ATOM 705 O O . GLU A 1 90 ? -0.904 -2.062 -20.318 1.00 95.19 90 GLU A O 1
ATOM 710 N N . ALA A 1 91 ? 0.085 -2.198 -18.313 1.00 94.44 91 ALA A N 1
ATOM 711 C CA . ALA A 1 91 ? 1.449 -2.247 -18.828 1.00 94.44 91 ALA A CA 1
ATOM 712 C C . ALA A 1 91 ? 1.765 -3.557 -19.570 1.00 94.44 91 ALA A C 1
ATOM 714 O O . ALA A 1 91 ? 2.597 -3.556 -20.480 1.00 94.4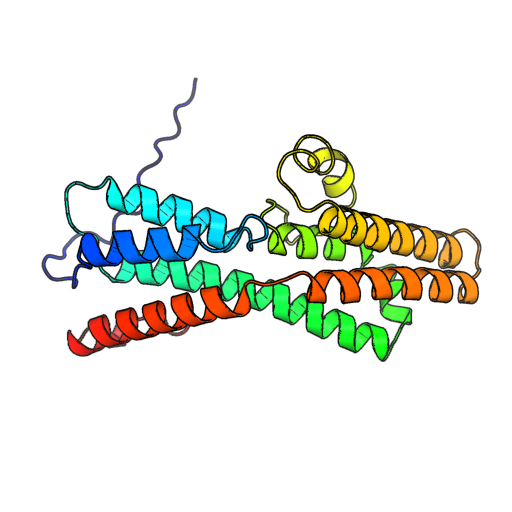4 91 ALA A O 1
ATOM 715 N N . GLU A 1 92 ? 1.109 -4.665 -19.217 1.00 94.62 92 GLU A N 1
ATOM 716 C CA . GLU A 1 92 ? 1.173 -5.915 -19.981 1.00 94.62 92 GLU A CA 1
ATOM 717 C C . GLU A 1 92 ? 0.498 -5.776 -21.348 1.00 94.62 92 GLU A C 1
ATOM 719 O O . GLU A 1 92 ? 1.042 -6.241 -22.352 1.00 94.62 92 GLU A O 1
ATOM 724 N N . ALA A 1 93 ? -0.653 -5.103 -21.402 1.00 94.50 93 ALA A N 1
ATOM 725 C CA . ALA A 1 93 ? -1.361 -4.829 -22.649 1.00 94.50 93 ALA A CA 1
ATOM 726 C C . ALA A 1 93 ? -0.645 -3.772 -23.508 1.00 94.50 93 ALA A C 1
ATOM 728 O O . ALA A 1 93 ? -0.650 -3.850 -24.738 1.00 94.50 93 ALA A O 1
ATOM 729 N N . ASN A 1 94 ? -0.010 -2.788 -22.867 1.00 93.06 94 ASN A N 1
ATOM 730 C CA . ASN A 1 94 ? 0.688 -1.692 -23.520 1.00 93.06 94 ASN A CA 1
ATOM 731 C C . ASN A 1 94 ? 2.030 -1.365 -22.832 1.00 93.06 94 ASN A C 1
ATOM 733 O O . ASN A 1 94 ? 2.115 -0.437 -22.019 1.00 93.06 94 ASN A O 1
ATOM 737 N N . PRO A 1 95 ? 3.127 -2.034 -23.236 1.00 89.62 95 PRO A N 1
ATOM 738 C CA . PRO A 1 95 ? 4.454 -1.796 -22.666 1.00 89.62 95 PRO A CA 1
ATOM 739 C C . PRO A 1 95 ? 4.987 -0.367 -22.840 1.00 89.62 95 PRO A C 1
ATOM 741 O O . PRO A 1 95 ? 5.948 0.006 -22.169 1.00 89.62 95 PRO A O 1
ATOM 744 N N . MET A 1 96 ? 4.387 0.456 -23.712 1.00 88.19 96 MET A N 1
ATOM 745 C CA . MET A 1 96 ? 4.792 1.858 -23.873 1.00 88.19 96 MET A CA 1
ATOM 746 C C . MET A 1 96 ? 4.486 2.709 -22.636 1.00 88.19 96 MET A C 1
ATOM 748 O O . MET A 1 96 ? 5.141 3.731 -22.432 1.00 88.19 96 MET A O 1
ATOM 752 N N . LEU A 1 97 ? 3.556 2.276 -21.777 1.00 91.69 97 LEU A N 1
ATOM 753 C CA . LEU A 1 97 ? 3.278 2.933 -20.497 1.00 91.69 97 LEU A CA 1
ATOM 754 C C . LEU A 1 97 ? 4.504 2.928 -19.572 1.00 91.69 97 LEU A C 1
ATOM 756 O O . LEU A 1 97 ? 4.748 3.904 -18.867 1.00 91.69 97 LEU A O 1
ATOM 760 N N . LEU A 1 98 ? 5.330 1.879 -19.643 1.00 92.31 98 LEU A N 1
ATOM 761 C CA . LEU A 1 98 ? 6.523 1.704 -18.805 1.00 92.31 98 LEU A CA 1
ATOM 762 C C . LEU A 1 98 ? 7.637 2.719 -19.094 1.00 92.31 98 LEU A C 1
ATOM 764 O O . LEU A 1 98 ? 8.536 2.904 -18.276 1.00 92.31 98 LEU A O 1
ATOM 768 N N . VAL A 1 99 ? 7.595 3.355 -20.265 1.00 90.44 99 VAL A N 1
ATOM 769 C CA . VAL A 1 99 ? 8.593 4.330 -20.723 1.00 90.44 99 VAL A CA 1
ATOM 770 C C . VAL A 1 99 ? 7.969 5.704 -20.969 1.00 90.44 99 VAL A C 1
ATOM 772 O O . VAL A 1 99 ? 8.549 6.528 -21.672 1.00 90.44 99 VAL A O 1
ATOM 775 N N . ASN A 1 100 ? 6.790 5.977 -20.403 1.00 86.94 100 ASN A N 1
ATOM 776 C CA . ASN A 1 100 ? 6.113 7.260 -20.563 1.00 86.94 100 ASN A CA 1
ATOM 777 C C . ASN A 1 100 ? 6.942 8.410 -19.958 1.00 86.94 100 ASN A C 1
ATOM 779 O O . ASN A 1 100 ? 7.281 8.403 -18.776 1.00 86.94 100 ASN A O 1
ATOM 783 N N . ARG A 1 101 ? 7.240 9.427 -20.775 1.00 81.94 101 ARG A N 1
ATOM 784 C CA . ARG A 1 101 ? 8.051 10.589 -20.378 1.00 81.94 101 ARG A CA 1
ATOM 785 C C . ARG A 1 101 ? 7.322 11.564 -19.452 1.00 81.94 101 ARG A C 1
ATOM 787 O O . ARG A 1 101 ? 7.963 12.253 -18.670 1.00 81.94 101 ARG A O 1
ATOM 794 N N . GLN A 1 102 ? 5.998 11.660 -19.565 1.00 82.00 102 GLN A N 1
ATOM 795 C CA . GLN A 1 102 ? 5.190 12.576 -18.753 1.00 82.00 102 GLN A CA 1
ATOM 796 C C . GLN A 1 102 ? 4.921 12.021 -17.356 1.00 82.00 102 GLN A C 1
ATOM 798 O O . GLN A 1 102 ? 4.716 12.790 -16.424 1.00 82.00 102 GLN A O 1
ATOM 803 N N . ARG A 1 103 ? 4.903 10.691 -17.225 1.00 77.88 103 ARG A N 1
ATOM 804 C CA . ARG A 1 103 ? 4.678 9.988 -15.960 1.00 77.88 103 ARG A CA 1
ATOM 805 C C . ARG A 1 103 ? 5.685 8.848 -15.815 1.00 77.88 103 ARG A C 1
ATOM 807 O O . ARG A 1 103 ? 5.356 7.704 -16.131 1.00 77.88 103 ARG A O 1
ATOM 814 N N . PRO A 1 104 ? 6.930 9.152 -15.406 1.00 80.81 104 PRO A N 1
ATOM 815 C CA . PRO A 1 104 ? 7.949 8.134 -15.211 1.00 80.81 104 PRO A CA 1
ATOM 816 C C . PRO A 1 104 ? 7.550 7.158 -14.101 1.00 80.81 104 PRO A C 1
ATOM 818 O O . PRO A 1 104 ? 7.446 7.510 -12.930 1.00 80.81 104 PRO A O 1
ATOM 821 N N . VAL A 1 105 ? 7.403 5.889 -14.467 1.00 88.19 105 VAL A N 1
ATOM 822 C CA . VAL A 1 105 ? 6.935 4.815 -13.574 1.00 88.19 105 VAL A CA 1
ATOM 823 C C . VAL A 1 105 ? 7.921 4.529 -12.436 1.00 88.19 105 VAL A C 1
ATOM 825 O O . VAL A 1 105 ? 7.546 3.980 -11.403 1.00 88.19 105 VAL A O 1
ATOM 828 N N . SER A 1 106 ? 9.194 4.896 -12.600 1.00 87.94 106 SER A N 1
ATOM 829 C CA . SER A 1 106 ? 10.277 4.564 -11.668 1.00 87.94 106 SER A CA 1
ATOM 830 C C . SER A 1 106 ? 10.049 5.088 -10.247 1.00 87.94 106 SER A C 1
ATOM 832 O O . SER A 1 106 ? 10.265 4.337 -9.297 1.00 87.94 106 SER A O 1
ATOM 834 N N . ALA A 1 107 ? 9.629 6.347 -10.097 1.00 87.62 107 ALA A N 1
ATOM 835 C CA . ALA A 1 107 ? 9.397 6.972 -8.795 1.00 87.62 107 ALA A CA 1
ATOM 836 C C . ALA A 1 107 ? 8.110 6.435 -8.158 1.00 87.62 107 ALA A C 1
ATOM 838 O O . ALA A 1 107 ? 8.166 5.795 -7.105 1.00 87.62 107 ALA A O 1
ATOM 839 N N . TRP A 1 108 ? 6.993 6.585 -8.875 1.00 90.62 108 TRP A N 1
ATOM 840 C CA . TRP A 1 108 ? 5.675 6.121 -8.458 1.00 90.62 108 TRP A CA 1
ATOM 841 C C . TRP A 1 108 ? 5.678 4.658 -7.998 1.00 90.62 108 TRP A C 1
ATOM 843 O O . TRP A 1 108 ? 5.261 4.357 -6.879 1.00 90.62 108 TRP A O 1
ATOM 853 N N . SER A 1 109 ? 6.188 3.742 -8.832 1.00 91.44 109 SER A N 1
ATOM 854 C CA . SER A 1 109 ? 6.155 2.304 -8.531 1.00 91.44 109 SER A CA 1
ATOM 855 C C . SER A 1 109 ? 6.986 1.971 -7.296 1.00 91.44 109 SER A C 1
ATOM 857 O O . SER A 1 109 ? 6.563 1.164 -6.470 1.00 91.44 109 SER A O 1
ATOM 859 N N . ALA A 1 110 ? 8.139 2.625 -7.120 1.00 90.62 110 ALA A N 1
ATOM 860 C CA . ALA A 1 110 ? 8.967 2.439 -5.939 1.00 90.62 110 ALA A CA 1
ATOM 861 C C . ALA A 1 110 ? 8.261 2.931 -4.671 1.00 90.62 110 ALA A C 1
ATOM 863 O O . ALA A 1 110 ? 8.254 2.221 -3.669 1.00 90.62 110 ALA A O 1
ATOM 864 N N . GLN A 1 111 ? 7.638 4.111 -4.717 1.00 91.31 111 GLN A N 1
ATOM 865 C CA . GLN A 1 111 ? 6.900 4.676 -3.586 1.00 91.31 111 GLN A CA 1
ATOM 866 C C . GLN A 1 111 ? 5.660 3.837 -3.242 1.00 91.31 111 GLN A C 1
ATOM 868 O O . GLN A 1 111 ? 5.435 3.545 -2.069 1.00 91.31 111 GLN A O 1
ATOM 873 N N . CYS A 1 112 ? 4.897 3.396 -4.247 1.00 92.31 112 CYS A N 1
ATOM 874 C CA . CYS A 1 112 ? 3.732 2.525 -4.082 1.00 92.31 112 CYS A CA 1
ATOM 875 C C . CYS A 1 112 ? 4.113 1.191 -3.428 1.00 92.31 112 CYS A C 1
ATOM 877 O O . CYS A 1 112 ? 3.635 0.875 -2.337 1.00 92.31 112 CYS A O 1
ATOM 879 N N . MET A 1 113 ? 5.070 0.460 -4.008 1.00 91.38 113 MET A N 1
ATOM 880 C CA . MET A 1 113 ? 5.532 -0.805 -3.432 1.00 91.38 113 MET A CA 1
ATOM 881 C C . MET A 1 113 ? 6.130 -0.619 -2.027 1.00 91.38 113 MET A C 1
ATOM 883 O O . MET A 1 113 ? 5.934 -1.463 -1.155 1.00 91.38 113 MET A O 1
ATOM 887 N N . ALA A 1 114 ? 6.809 0.502 -1.759 1.00 89.19 114 ALA A N 1
ATOM 888 C CA . ALA A 1 114 ? 7.332 0.801 -0.428 1.00 89.19 114 ALA A CA 1
ATOM 889 C C . ALA A 1 114 ? 6.215 1.003 0.612 1.00 89.19 114 ALA A C 1
ATOM 891 O O . ALA A 1 114 ? 6.306 0.459 1.718 1.00 89.19 114 ALA A O 1
ATOM 892 N N . ARG A 1 115 ? 5.131 1.716 0.267 1.00 90.56 115 ARG A N 1
ATOM 893 C CA . ARG A 1 115 ? 3.953 1.848 1.144 1.00 90.56 115 ARG A CA 1
ATOM 894 C C . ARG A 1 115 ? 3.335 0.498 1.463 1.00 90.56 115 ARG A C 1
ATOM 896 O O . ARG A 1 115 ? 3.021 0.244 2.627 1.00 90.56 115 ARG A O 1
ATOM 903 N N . MET A 1 116 ? 3.243 -0.394 0.479 1.00 89.31 116 MET A N 1
ATOM 904 C CA . MET A 1 116 ? 2.680 -1.742 0.636 1.00 89.31 116 MET A CA 1
ATOM 905 C C . MET A 1 116 ? 3.446 -2.631 1.620 1.00 89.31 116 MET A C 1
ATOM 907 O O . MET A 1 116 ? 2.859 -3.554 2.188 1.00 89.31 116 MET A O 1
ATOM 911 N N . VAL A 1 117 ? 4.714 -2.316 1.892 1.00 84.75 117 VAL A N 1
ATOM 912 C CA . VAL A 1 117 ? 5.549 -3.037 2.868 1.00 84.75 117 VAL A CA 1
ATOM 913 C C . VAL A 1 117 ? 5.933 -2.193 4.083 1.00 84.75 117 VAL A C 1
ATOM 915 O O . VAL A 1 117 ? 6.798 -2.578 4.862 1.00 84.75 117 VAL A O 1
ATOM 918 N N . GLY A 1 118 ? 5.238 -1.074 4.299 1.00 83.19 118 GLY A N 1
ATOM 919 C CA . GLY A 1 118 ? 5.243 -0.377 5.585 1.00 83.19 118 GLY A CA 1
ATOM 920 C C . GLY A 1 118 ? 6.129 0.860 5.666 1.00 83.19 118 GLY A C 1
ATOM 921 O O . GLY A 1 118 ? 6.315 1.384 6.772 1.00 83.19 118 GLY A O 1
ATOM 922 N N . PHE A 1 119 ? 6.646 1.340 4.533 1.00 83.56 119 PHE A N 1
ATOM 923 C CA . PHE A 1 119 ? 7.429 2.570 4.464 1.00 83.56 119 PHE A CA 1
ATOM 924 C C . PHE A 1 119 ? 6.562 3.790 4.190 1.00 83.56 119 PHE A C 1
ATOM 926 O O . PHE A 1 119 ? 5.580 3.758 3.453 1.00 83.56 119 PHE A O 1
ATOM 933 N N . GLU A 1 120 ? 6.970 4.890 4.805 1.00 86.12 120 GLU A N 1
ATOM 934 C CA . GLU A 1 120 ? 6.345 6.186 4.623 1.00 86.12 120 GLU A CA 1
ATOM 935 C C . GLU A 1 120 ? 6.829 6.821 3.322 1.00 86.12 120 GLU A C 1
ATOM 937 O O . GLU A 1 120 ? 7.949 7.324 3.262 1.00 86.12 120 GLU A O 1
ATOM 942 N N . ALA A 1 121 ? 5.985 6.797 2.291 1.00 88.19 121 ALA A N 1
ATOM 943 C CA . ALA A 1 121 ? 6.261 7.416 0.998 1.00 88.19 121 ALA A CA 1
ATOM 944 C C . ALA A 1 121 ? 5.075 8.271 0.533 1.00 88.19 121 ALA A C 1
ATOM 946 O O . ALA A 1 121 ? 3.919 7.921 0.779 1.00 88.19 121 ALA A O 1
ATOM 947 N N . SER A 1 122 ? 5.361 9.376 -0.159 1.00 85.44 122 SER A N 1
ATOM 948 C CA . SER A 1 122 ? 4.333 10.233 -0.768 1.00 85.44 122 SER A CA 1
ATOM 949 C C . SER A 1 122 ? 3.603 9.524 -1.917 1.00 85.44 122 SER A C 1
ATOM 951 O O . SER A 1 122 ? 4.171 8.640 -2.558 1.00 85.44 122 SER A O 1
ATOM 953 N N . HIS A 1 123 ? 2.356 9.925 -2.183 1.00 82.06 123 HIS A N 1
ATOM 954 C CA . HIS A 1 123 ? 1.643 9.581 -3.423 1.00 82.06 123 HIS A CA 1
ATOM 955 C C . HIS A 1 123 ? 2.079 10.454 -4.609 1.00 82.06 123 HIS A C 1
ATOM 957 O O . HIS A 1 123 ? 1.747 10.136 -5.745 1.00 82.06 123 HIS A O 1
ATOM 963 N N . GLU A 1 124 ? 2.798 11.545 -4.346 1.00 82.88 124 GLU A N 1
ATOM 964 C CA . GLU A 1 124 ? 3.422 12.374 -5.373 1.00 82.88 124 GLU A CA 1
ATOM 965 C C . GLU A 1 124 ? 4.754 11.765 -5.806 1.00 82.88 124 GLU A C 1
ATOM 967 O O . GLU A 1 124 ? 5.526 11.298 -4.961 1.00 82.88 124 GLU A O 1
ATOM 972 N N . ASP A 1 125 ? 5.026 11.810 -7.107 1.00 80.50 125 ASP A N 1
ATOM 973 C CA . ASP A 1 125 ? 6.240 11.258 -7.700 1.00 80.50 125 ASP A CA 1
ATOM 974 C C . ASP A 1 125 ? 7.482 12.010 -7.206 1.00 80.50 125 ASP A C 1
ATOM 976 O O . ASP A 1 125 ? 7.701 13.173 -7.546 1.00 80.50 125 ASP A O 1
ATOM 980 N N . ASP A 1 126 ? 8.324 11.323 -6.437 1.00 83.56 126 ASP A N 1
ATOM 981 C CA . ASP A 1 126 ? 9.607 11.839 -5.958 1.00 83.56 126 ASP A CA 1
ATOM 982 C C . ASP A 1 126 ? 10.729 10.864 -6.342 1.00 83.56 126 ASP A C 1
ATOM 984 O O . ASP A 1 126 ? 10.916 9.795 -5.748 1.00 83.56 126 ASP A O 1
ATOM 988 N N . SER A 1 127 ? 11.489 11.233 -7.377 1.00 78.56 127 SER A N 1
ATOM 989 C CA . SER A 1 127 ? 12.590 10.416 -7.889 1.00 78.56 127 SER A CA 1
ATOM 990 C C . SER A 1 127 ? 13.745 10.288 -6.901 1.00 78.56 127 SER A C 1
ATOM 992 O O . SER A 1 127 ? 14.438 9.266 -6.921 1.00 78.56 127 SER A O 1
ATOM 994 N N . GLU A 1 128 ? 13.945 11.281 -6.037 1.00 81.75 128 GLU A N 1
ATOM 995 C CA . GLU A 1 128 ? 15.039 11.330 -5.068 1.00 81.75 128 GLU A CA 1
ATOM 996 C C . GLU A 1 128 ? 14.680 10.609 -3.768 1.00 81.75 128 GLU A C 1
ATOM 998 O O . GLU A 1 128 ? 15.571 10.094 -3.084 1.00 81.75 128 GLU A O 1
ATOM 1003 N N . TRP A 1 129 ? 13.384 10.476 -3.461 1.00 84.00 129 TRP A N 1
ATOM 1004 C CA . TRP A 1 129 ? 12.903 9.833 -2.239 1.00 84.00 129 TRP A CA 1
ATOM 1005 C C . TRP A 1 129 ? 13.520 8.453 -2.017 1.00 84.00 129 TRP A C 1
ATOM 1007 O O . TRP A 1 129 ? 14.015 8.175 -0.927 1.00 84.00 129 TRP A O 1
ATOM 1017 N N . TRP A 1 130 ? 13.557 7.591 -3.039 1.00 80.25 130 TRP A N 1
ATOM 1018 C CA . TRP A 1 130 ? 14.121 6.242 -2.895 1.00 80.25 130 TRP A CA 1
ATOM 1019 C C . TRP A 1 130 ? 15.616 6.263 -2.543 1.00 80.25 130 TRP A C 1
ATOM 1021 O O . TRP A 1 130 ? 16.086 5.413 -1.793 1.00 80.25 130 TRP A O 1
ATOM 1031 N N . MET A 1 131 ? 16.371 7.244 -3.044 1.00 76.56 131 MET A N 1
ATOM 1032 C CA . MET A 1 131 ? 17.806 7.367 -2.768 1.00 76.56 131 MET A CA 1
ATOM 1033 C C . MET A 1 131 ? 18.071 7.957 -1.379 1.00 76.56 131 MET A C 1
ATOM 1035 O O . MET A 1 131 ? 18.968 7.492 -0.678 1.00 76.56 131 MET A O 1
ATOM 1039 N N . ALA A 1 132 ? 17.275 8.947 -0.968 1.00 76.31 132 ALA A N 1
ATOM 1040 C CA . ALA A 1 132 ? 17.406 9.613 0.327 1.00 76.31 132 ALA A CA 1
ATOM 1041 C C . ALA A 1 132 ? 16.867 8.767 1.495 1.00 76.31 132 ALA A C 1
ATOM 1043 O O . ALA A 1 132 ? 17.418 8.786 2.596 1.00 76.31 132 ALA A O 1
ATOM 1044 N N . SER A 1 133 ? 15.801 8.008 1.249 1.00 67.81 133 SER A N 1
ATOM 1045 C CA . SER A 1 133 ? 15.044 7.275 2.273 1.00 67.81 133 SER A CA 1
ATOM 1046 C C . SER A 1 133 ? 15.410 5.791 2.329 1.00 67.81 133 SER A C 1
ATOM 1048 O O . SER A 1 133 ? 15.250 5.151 3.368 1.00 67.81 133 SER A O 1
ATOM 1050 N N . GLY A 1 134 ? 15.894 5.234 1.212 1.00 56.28 134 GLY A N 1
ATOM 1051 C CA . GLY A 1 134 ? 15.816 3.801 0.925 1.00 56.28 134 GLY A CA 1
ATOM 1052 C C . GLY A 1 134 ? 16.975 2.916 1.385 1.00 56.28 134 GLY A C 1
ATOM 1053 O O . GLY A 1 134 ? 16.964 1.733 1.070 1.00 56.28 134 GLY A O 1
ATOM 1054 N N . ILE A 1 135 ? 17.980 3.432 2.102 1.00 56.78 135 ILE A N 1
ATOM 1055 C CA . ILE A 1 135 ? 19.163 2.619 2.469 1.00 56.78 135 ILE A CA 1
ATOM 1056 C C . ILE A 1 135 ? 19.349 2.493 3.984 1.00 56.78 135 ILE A C 1
ATOM 1058 O O . ILE A 1 135 ? 19.760 1.445 4.469 1.00 56.78 135 ILE A O 1
ATOM 1062 N N . LYS A 1 136 ? 19.014 3.523 4.767 1.00 54.16 136 LYS A N 1
ATOM 1063 C CA . LYS A 1 136 ? 19.429 3.579 6.180 1.00 54.16 136 LYS A CA 1
ATOM 1064 C C . LYS A 1 136 ? 18.589 2.717 7.136 1.00 54.16 136 LYS A C 1
ATOM 1066 O O . LYS A 1 136 ? 19.048 2.441 8.234 1.00 54.16 136 LYS A O 1
ATOM 1071 N N . PHE A 1 137 ? 17.389 2.301 6.726 1.00 51.78 137 PHE A N 1
ATOM 1072 C CA . PHE A 1 137 ? 16.444 1.542 7.565 1.00 51.78 137 PHE A CA 1
ATOM 1073 C C . PHE A 1 137 ? 15.898 0.272 6.888 1.00 51.78 137 PHE A C 1
ATOM 1075 O O . PHE A 1 137 ? 15.062 -0.410 7.468 1.00 51.78 137 PHE A O 1
ATOM 1082 N N . LEU A 1 138 ? 16.321 -0.029 5.652 1.00 54.31 138 LEU A N 1
ATOM 1083 C CA . LEU A 1 138 ? 15.720 -1.091 4.833 1.00 54.31 138 LEU A CA 1
ATOM 1084 C C . LEU A 1 138 ? 16.382 -2.466 4.979 1.00 54.31 138 LEU A C 1
ATOM 1086 O O . LEU A 1 138 ? 15.772 -3.455 4.597 1.00 54.31 138 LEU A O 1
ATOM 1090 N N . VAL A 1 139 ? 17.603 -2.535 5.517 1.00 51.53 139 VAL A N 1
ATOM 1091 C CA . VAL A 1 139 ? 18.423 -3.761 5.494 1.00 51.53 139 VAL A CA 1
ATOM 1092 C C . VAL A 1 139 ? 18.311 -4.586 6.784 1.00 51.53 139 VAL A C 1
ATOM 1094 O O . VAL A 1 139 ? 18.572 -5.781 6.753 1.00 51.53 139 VAL A O 1
ATOM 1097 N N . GLU A 1 140 ? 17.899 -3.993 7.909 1.00 50.59 140 GLU A N 1
ATOM 1098 C CA . GLU A 1 140 ? 17.870 -4.709 9.200 1.00 50.59 140 GLU A CA 1
ATOM 1099 C C . GLU A 1 140 ? 16.508 -5.355 9.527 1.00 50.59 1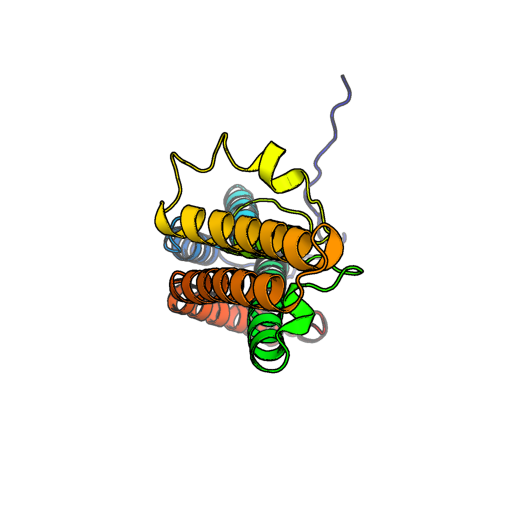40 GLU A C 1
ATOM 1101 O O . GLU A 1 140 ? 16.478 -6.383 10.196 1.00 50.59 140 GLU A O 1
ATOM 1106 N N . ASP A 1 141 ? 15.395 -4.809 9.015 1.00 53.66 141 ASP A N 1
ATOM 1107 C CA . ASP A 1 141 ? 14.026 -5.200 9.411 1.00 53.66 141 ASP A CA 1
ATOM 1108 C C . ASP A 1 141 ? 13.155 -5.778 8.271 1.00 53.66 141 ASP A C 1
ATOM 1110 O O . ASP A 1 141 ? 11.995 -6.131 8.510 1.00 53.66 141 ASP A O 1
ATOM 1114 N N . LEU A 1 142 ? 13.660 -5.840 7.031 1.00 64.56 142 LEU A N 1
ATOM 1115 C CA . LEU A 1 142 ? 12.879 -6.243 5.853 1.00 64.56 142 LEU A CA 1
ATOM 1116 C C . LEU A 1 142 ? 13.376 -7.556 5.242 1.00 64.56 142 LEU A C 1
ATOM 1118 O O . LEU A 1 142 ? 14.563 -7.865 5.265 1.00 64.56 142 LEU A O 1
ATOM 1122 N N . ASP A 1 143 ? 12.448 -8.280 4.619 1.00 71.88 143 ASP A N 1
ATOM 1123 C CA . ASP A 1 143 ? 12.753 -9.364 3.691 1.00 71.88 143 ASP A CA 1
ATOM 1124 C C . ASP A 1 143 ? 13.608 -8.831 2.523 1.00 71.88 143 ASP A C 1
ATOM 1126 O O . ASP A 1 143 ? 13.196 -7.925 1.785 1.00 71.88 143 ASP A O 1
ATOM 1130 N N . GLU A 1 144 ? 14.816 -9.380 2.379 1.00 78.38 144 GLU A N 1
ATOM 1131 C CA . GLU A 1 144 ? 15.788 -8.999 1.353 1.00 78.38 144 GLU A CA 1
ATOM 1132 C C . GLU A 1 144 ? 15.185 -9.094 -0.058 1.00 78.38 144 GLU A C 1
ATOM 1134 O O . GLU A 1 144 ? 15.424 -8.218 -0.897 1.00 78.38 144 GLU A O 1
ATOM 1139 N N . ASP A 1 145 ? 14.321 -10.084 -0.306 1.00 83.31 145 ASP A N 1
ATOM 1140 C CA . ASP A 1 145 ? 13.691 -10.276 -1.609 1.00 83.31 145 ASP A CA 1
ATOM 1141 C C . ASP A 1 145 ? 12.782 -9.100 -1.965 1.00 83.31 145 ASP A C 1
ATOM 1143 O O . ASP A 1 145 ? 12.800 -8.623 -3.104 1.00 83.31 145 ASP A O 1
ATOM 1147 N N . VAL A 1 146 ? 12.025 -8.581 -0.996 1.00 84.88 146 VAL A N 1
ATOM 1148 C CA . VAL A 1 146 ? 11.136 -7.429 -1.192 1.00 84.88 146 VAL A CA 1
ATOM 1149 C C . VAL A 1 146 ? 11.937 -6.206 -1.609 1.00 84.88 146 VAL A C 1
ATOM 1151 O O . VAL A 1 146 ? 11.610 -5.564 -2.614 1.00 84.88 146 VAL A O 1
ATOM 1154 N N . TYR A 1 147 ? 13.009 -5.902 -0.875 1.00 84.12 147 TYR A N 1
ATOM 1155 C CA . TYR A 1 147 ? 13.884 -4.783 -1.208 1.00 84.12 147 TYR A CA 1
ATOM 1156 C C . TYR A 1 147 ? 14.460 -4.925 -2.618 1.00 84.12 147 TYR A C 1
ATOM 1158 O O . TYR A 1 147 ? 14.389 -3.990 -3.425 1.00 84.12 147 TYR A O 1
ATOM 1166 N N . ILE A 1 148 ? 14.980 -6.114 -2.931 1.00 87.06 148 ILE A N 1
ATOM 1167 C CA . ILE A 1 148 ? 15.552 -6.436 -4.235 1.00 87.06 148 ILE A CA 1
ATOM 1168 C C . ILE A 1 148 ? 14.529 -6.196 -5.351 1.00 87.06 148 ILE A C 1
ATOM 1170 O O . ILE A 1 148 ? 14.882 -5.608 -6.379 1.00 87.06 148 ILE A O 1
ATOM 1174 N N . ARG A 1 149 ? 13.261 -6.600 -5.175 1.00 92.44 149 ARG A N 1
ATOM 1175 C CA . ARG A 1 149 ? 12.226 -6.385 -6.202 1.00 92.44 149 ARG A CA 1
ATOM 1176 C C . ARG A 1 149 ? 11.947 -4.905 -6.440 1.00 92.44 149 ARG A C 1
ATOM 1178 O O . ARG A 1 149 ? 11.959 -4.489 -7.600 1.00 92.44 149 ARG A O 1
ATOM 1185 N N . ILE A 1 150 ? 11.760 -4.112 -5.384 1.00 91.25 150 ILE A N 1
ATOM 1186 C CA . ILE A 1 150 ? 11.490 -2.670 -5.517 1.00 91.25 150 ILE A CA 1
ATOM 1187 C C . ILE A 1 150 ? 12.678 -1.973 -6.187 1.00 91.25 150 ILE A C 1
ATOM 1189 O O . ILE A 1 150 ? 12.520 -1.248 -7.175 1.00 91.25 150 ILE A O 1
ATOM 1193 N N . HIS A 1 151 ? 13.887 -2.241 -5.687 1.00 89.88 151 HIS A N 1
ATOM 1194 C CA . HIS A 1 151 ? 15.108 -1.627 -6.185 1.00 89.88 151 HIS A CA 1
ATOM 1195 C C . HIS A 1 151 ? 15.350 -1.964 -7.662 1.00 89.88 151 HIS A C 1
ATOM 1197 O O . HIS A 1 151 ? 15.631 -1.070 -8.470 1.00 89.88 151 HIS A O 1
ATOM 1203 N N . TYR A 1 152 ? 15.235 -3.240 -8.046 1.00 92.31 152 TYR A N 1
ATOM 1204 C CA . TYR A 1 152 ? 15.453 -3.635 -9.433 1.00 92.31 152 TYR A CA 1
ATOM 1205 C C . TYR A 1 152 ? 14.358 -3.145 -10.370 1.00 92.31 152 TYR A C 1
ATOM 1207 O O . TYR A 1 152 ? 14.709 -2.685 -11.456 1.00 92.31 152 TYR A O 1
ATOM 1215 N N . ALA A 1 153 ? 13.081 -3.161 -9.977 1.00 94.62 153 ALA A N 1
ATOM 1216 C CA . ALA A 1 153 ? 12.013 -2.571 -10.784 1.00 94.62 153 ALA A CA 1
ATOM 1217 C C . ALA A 1 153 ? 12.334 -1.108 -11.129 1.00 94.62 153 ALA A C 1
ATOM 1219 O O . ALA A 1 153 ? 12.480 -0.762 -12.305 1.00 94.62 153 ALA A O 1
ATOM 1220 N N . ARG A 1 154 ? 12.589 -0.280 -10.104 1.00 93.12 154 ARG A N 1
ATOM 1221 C CA . ARG A 1 154 ? 12.955 1.135 -10.271 1.00 93.12 154 ARG A CA 1
ATOM 1222 C C . ARG A 1 154 ? 14.163 1.312 -11.185 1.00 93.12 154 ARG A C 1
ATOM 1224 O O . ARG A 1 154 ? 14.123 2.109 -12.123 1.00 93.12 154 ARG A O 1
ATOM 1231 N N . ARG A 1 155 ? 15.245 0.567 -10.930 1.00 92.88 155 ARG A N 1
ATOM 1232 C CA . ARG A 1 155 ? 16.487 0.664 -11.712 1.00 92.88 155 ARG A CA 1
ATOM 1233 C C . ARG A 1 155 ? 16.262 0.321 -13.183 1.00 92.88 155 ARG A C 1
ATOM 1235 O O . ARG A 1 155 ? 16.832 0.984 -14.045 1.00 92.88 155 ARG A O 1
ATOM 1242 N N . ARG A 1 156 ? 15.446 -0.694 -13.481 1.00 95.94 156 ARG A N 1
ATOM 1243 C CA . ARG A 1 156 ? 15.121 -1.063 -14.864 1.00 95.94 156 ARG A CA 1
ATOM 1244 C C . ARG A 1 156 ? 14.299 0.012 -15.561 1.00 95.94 156 ARG A C 1
ATOM 1246 O O . ARG A 1 156 ? 14.600 0.308 -16.708 1.00 95.94 156 ARG A O 1
ATOM 1253 N N . PHE A 1 157 ? 13.350 0.657 -14.888 1.00 95.00 157 PHE A N 1
ATOM 1254 C CA . PHE A 1 157 ? 12.598 1.757 -15.502 1.00 95.00 157 PHE A CA 1
ATOM 1255 C C . PHE A 1 157 ? 13.466 2.977 -15.818 1.00 95.00 157 PHE A C 1
ATOM 1257 O O . PHE A 1 157 ? 13.324 3.553 -16.892 1.00 95.00 157 PHE A O 1
ATOM 1264 N N . ILE A 1 158 ? 14.423 3.320 -14.950 1.00 92.75 158 ILE A N 1
ATOM 1265 C CA . ILE A 1 158 ? 15.404 4.382 -15.239 1.00 92.75 158 ILE A CA 1
ATOM 1266 C C . ILE A 1 158 ? 16.232 4.018 -16.480 1.00 92.75 158 ILE A C 1
ATOM 1268 O O . ILE A 1 158 ? 16.289 4.784 -17.435 1.00 92.75 158 ILE A O 1
ATOM 1272 N N . GLN A 1 159 ? 16.793 2.805 -16.514 1.00 94.38 159 GLN A N 1
ATOM 1273 C CA . GLN A 1 159 ? 17.575 2.330 -17.662 1.00 94.38 159 GLN A CA 1
ATOM 1274 C C . GLN A 1 159 ? 16.757 2.287 -18.959 1.00 94.38 159 GLN A C 1
ATOM 1276 O O . GLN A 1 159 ? 17.268 2.602 -20.030 1.00 94.38 159 GLN A O 1
ATOM 1281 N N . ALA A 1 160 ? 15.490 1.881 -18.876 1.00 94.38 160 ALA A N 1
ATOM 1282 C CA . ALA A 1 160 ? 14.580 1.851 -20.012 1.00 94.38 160 ALA A CA 1
ATOM 1283 C C . ALA A 1 160 ? 14.341 3.256 -20.575 1.00 94.38 160 ALA A C 1
ATOM 1285 O O . ALA A 1 160 ? 14.399 3.451 -21.788 1.00 94.38 160 ALA A O 1
ATOM 1286 N N . HIS A 1 161 ? 14.130 4.233 -19.691 1.00 92.81 161 HIS A N 1
ATOM 1287 C CA . HIS A 1 161 ? 13.969 5.632 -20.064 1.00 92.81 161 HIS A CA 1
ATOM 1288 C C . HIS A 1 161 ? 15.230 6.182 -20.753 1.00 92.81 161 HIS A C 1
ATOM 1290 O O . HIS A 1 161 ? 15.125 6.801 -21.812 1.00 92.81 161 HIS A O 1
ATOM 1296 N N . ASP A 1 162 ? 16.422 5.896 -20.221 1.00 93.25 162 ASP A N 1
ATOM 1297 C CA . ASP A 1 162 ? 17.692 6.306 -20.839 1.00 93.25 162 ASP A CA 1
ATOM 1298 C C . ASP A 1 162 ? 17.863 5.701 -22.238 1.00 93.25 162 ASP A C 1
ATOM 1300 O O . ASP A 1 162 ? 18.215 6.402 -23.189 1.00 93.25 162 ASP A O 1
ATOM 1304 N N . HIS A 1 163 ? 17.551 4.412 -22.400 1.00 94.50 163 HIS A N 1
ATOM 1305 C CA . HIS A 1 163 ? 17.581 3.768 -23.710 1.00 94.50 163 HIS A CA 1
ATOM 1306 C C . HIS A 1 163 ? 16.615 4.419 -24.702 1.00 94.50 163 HIS A C 1
ATOM 1308 O O . HIS A 1 163 ? 17.022 4.692 -25.826 1.00 94.50 163 HIS A O 1
ATOM 1314 N N . CYS A 1 164 ? 15.376 4.707 -24.297 1.00 92.56 164 CYS A N 1
ATOM 1315 C CA . CYS A 1 164 ? 14.392 5.332 -25.178 1.00 92.56 164 CYS A CA 1
ATOM 1316 C C . CYS A 1 164 ? 14.776 6.758 -25.587 1.00 92.56 164 CYS A C 1
ATOM 1318 O O . CYS A 1 164 ? 14.615 7.107 -26.749 1.00 92.56 164 CYS A O 1
ATOM 1320 N N . TYR A 1 165 ? 15.244 7.587 -24.649 1.00 92.38 165 TYR A N 1
ATOM 1321 C CA . TYR A 1 165 ? 15.292 9.041 -24.859 1.00 92.38 165 TYR A CA 1
ATOM 1322 C C . TYR A 1 165 ? 16.693 9.640 -24.926 1.00 92.38 165 TYR A C 1
ATOM 1324 O O . TYR A 1 165 ? 16.862 10.683 -25.551 1.00 92.38 165 TYR A O 1
ATOM 1332 N N . ALA A 1 166 ? 17.690 9.023 -24.290 1.00 91.31 166 ALA A N 1
ATOM 1333 C CA . ALA A 1 166 ? 19.076 9.481 -24.382 1.00 91.31 166 ALA A CA 1
ATOM 1334 C C . ALA A 1 166 ? 19.829 8.775 -25.518 1.00 91.31 166 ALA A C 1
ATOM 1336 O O . ALA A 1 166 ? 20.688 9.377 -26.156 1.00 91.31 166 ALA A O 1
ATOM 1337 N N . LEU A 1 167 ? 19.501 7.504 -25.768 1.00 92.12 167 LEU A N 1
ATOM 1338 C CA . LEU A 1 167 ? 20.168 6.662 -26.766 1.00 92.12 167 LEU A CA 1
ATOM 1339 C C . LEU A 1 167 ? 19.326 6.410 -28.026 1.00 92.12 167 LEU A C 1
ATOM 1341 O O . LEU A 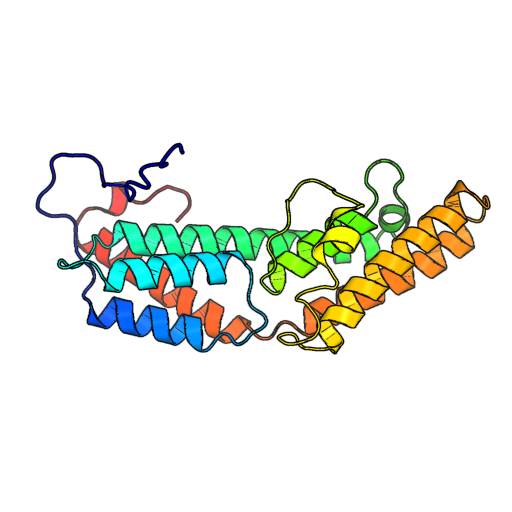1 167 ? 19.786 5.686 -28.905 1.00 92.12 167 LEU A O 1
ATOM 1345 N N . ASP A 1 168 ? 18.111 6.967 -28.090 1.00 92.81 168 ASP A N 1
ATOM 1346 C CA . ASP A 1 168 ? 17.150 6.810 -29.196 1.00 92.81 168 ASP A CA 1
ATOM 1347 C C . ASP A 1 168 ? 16.911 5.339 -29.603 1.00 92.81 168 ASP A C 1
ATOM 1349 O O . ASP A 1 168 ? 16.753 4.980 -30.768 1.00 92.81 168 ASP A O 1
ATOM 1353 N N . ASN A 1 169 ? 16.920 4.442 -28.614 1.00 94.50 169 ASN A N 1
ATOM 1354 C CA . ASN A 1 169 ? 16.773 3.002 -28.787 1.00 94.50 169 ASN A CA 1
ATOM 1355 C C . ASN A 1 169 ? 15.523 2.499 -28.055 1.00 94.50 169 ASN A C 1
ATOM 1357 O O . ASN A 1 169 ? 15.586 1.886 -26.983 1.00 94.50 169 ASN A O 1
ATOM 1361 N N . ILE A 1 170 ? 14.366 2.771 -28.662 1.00 91.50 170 ILE A N 1
ATOM 1362 C CA . ILE A 1 170 ? 13.043 2.443 -28.112 1.00 91.50 170 ILE A CA 1
ATOM 1363 C C . ILE A 1 170 ? 12.873 0.934 -27.909 1.00 91.50 170 ILE A C 1
ATOM 1365 O O . ILE A 1 170 ? 12.318 0.507 -26.896 1.00 91.50 170 ILE A O 1
ATOM 1369 N N . GLU A 1 171 ? 13.364 0.109 -28.836 1.00 92.75 171 GLU A N 1
ATOM 1370 C CA . GLU A 1 171 ? 13.245 -1.346 -28.725 1.00 92.75 171 GLU A CA 1
ATOM 1371 C C . GLU A 1 171 ? 13.990 -1.872 -27.493 1.00 92.75 171 GLU A C 1
ATOM 1373 O O . GLU A 1 171 ? 13.422 -2.632 -26.700 1.00 92.75 171 GLU A O 1
ATOM 1378 N N . LYS A 1 172 ? 15.230 -1.408 -27.279 1.00 94.88 172 LYS A N 1
ATOM 1379 C CA . LYS A 1 172 ? 15.998 -1.781 -26.092 1.00 94.88 172 LYS A CA 1
ATOM 1380 C C . LYS A 1 172 ? 15.372 -1.232 -24.820 1.00 94.88 172 LYS A C 1
ATOM 1382 O O . LYS A 1 172 ? 15.312 -1.946 -23.818 1.00 94.88 172 LYS A O 1
ATOM 1387 N N . GLY A 1 173 ? 14.881 0.005 -24.858 1.00 94.25 173 GLY A N 1
ATOM 1388 C CA . GLY A 1 173 ? 14.169 0.608 -23.740 1.00 94.25 173 GLY A CA 1
ATOM 1389 C C . GLY A 1 173 ? 12.967 -0.232 -23.325 1.00 94.25 173 GLY A C 1
ATOM 1390 O O . GLY A 1 173 ? 12.867 -0.610 -22.160 1.00 94.25 173 GLY A O 1
ATOM 1391 N N . ARG A 1 174 ? 12.134 -0.653 -24.283 1.00 93.88 174 ARG A N 1
ATOM 1392 C CA . ARG A 1 174 ? 10.997 -1.555 -24.045 1.00 93.88 174 ARG A CA 1
ATOM 1393 C C . ARG A 1 174 ? 11.427 -2.888 -23.429 1.00 93.88 174 ARG A C 1
ATOM 1395 O O . ARG A 1 174 ? 10.838 -3.314 -22.440 1.00 93.88 174 ARG A O 1
ATOM 1402 N N . GLU A 1 175 ? 12.460 -3.537 -23.971 1.00 95.44 175 GLU A N 1
ATOM 1403 C CA . GLU A 1 175 ? 12.987 -4.801 -23.428 1.00 95.44 175 GLU A CA 1
ATOM 1404 C C . GLU A 1 175 ? 13.405 -4.655 -21.954 1.00 95.44 175 GLU A C 1
ATOM 1406 O O . GLU A 1 175 ? 13.099 -5.505 -21.114 1.00 95.44 175 GLU A O 1
ATOM 1411 N N . VAL A 1 176 ? 14.099 -3.563 -21.625 1.00 96.06 176 VAL A N 1
ATOM 1412 C CA . VAL A 1 176 ? 14.545 -3.280 -20.257 1.00 96.06 176 VAL A CA 1
ATOM 1413 C C . VAL A 1 176 ? 13.360 -2.940 -19.349 1.00 96.06 176 VAL A C 1
ATOM 1415 O O . VAL A 1 176 ? 13.318 -3.421 -18.216 1.00 96.06 176 VAL A O 1
ATOM 1418 N N . ALA A 1 177 ? 12.365 -2.198 -19.840 1.00 95.69 177 ALA A N 1
ATOM 1419 C CA . ALA A 1 177 ? 11.147 -1.882 -19.096 1.00 95.69 177 ALA A CA 1
ATOM 1420 C C . ALA A 1 177 ? 10.364 -3.153 -18.724 1.00 95.69 177 ALA A C 1
ATOM 1422 O O . ALA A 1 177 ? 9.965 -3.306 -17.570 1.00 95.69 177 ALA A O 1
ATOM 1423 N N . CYS A 1 178 ? 10.235 -4.119 -19.639 1.00 96.38 178 CYS A N 1
ATOM 1424 C CA . CYS A 1 178 ? 9.590 -5.405 -19.352 1.00 96.38 178 CYS A CA 1
ATOM 1425 C C . CYS A 1 178 ? 10.292 -6.188 -18.227 1.00 96.38 178 CYS A C 1
ATOM 1427 O O . CYS A 1 178 ? 9.637 -6.881 -17.448 1.00 96.38 178 CYS A O 1
ATOM 1429 N N . LYS A 1 179 ? 11.618 -6.052 -18.081 1.00 96.50 179 LYS A N 1
ATOM 1430 C CA . LYS A 1 179 ? 12.350 -6.619 -16.931 1.00 96.50 179 LYS A CA 1
ATOM 1431 C C . LYS A 1 179 ? 11.967 -5.922 -15.622 1.00 96.50 179 LYS A C 1
ATOM 1433 O O . LYS A 1 179 ? 11.884 -6.581 -14.591 1.00 96.50 179 LYS A O 1
ATOM 1438 N N . GLY A 1 180 ? 11.713 -4.613 -15.656 1.00 96.19 180 GLY A N 1
ATOM 1439 C CA . GLY A 1 180 ? 11.176 -3.870 -14.512 1.00 96.19 180 GLY A CA 1
ATOM 1440 C C . GLY A 1 180 ? 9.779 -4.347 -14.118 1.00 96.19 180 GLY A C 1
ATOM 1441 O O . GLY A 1 180 ? 9.546 -4.662 -12.952 1.00 96.19 180 GLY A O 1
ATOM 1442 N N . LEU A 1 181 ? 8.892 -4.515 -15.103 1.00 96.50 181 LEU A N 1
ATOM 1443 C CA . LEU A 1 181 ? 7.547 -5.059 -14.900 1.00 96.50 181 LEU A CA 1
ATOM 1444 C C . LEU A 1 181 ? 7.582 -6.467 -14.283 1.00 96.50 181 LEU A C 1
ATOM 1446 O O . LEU A 1 181 ? 6.827 -6.756 -13.358 1.00 96.50 181 LEU A O 1
ATOM 1450 N N . HIS A 1 182 ? 8.505 -7.330 -14.720 1.00 96.12 182 HIS A N 1
ATOM 1451 C CA . HIS A 1 182 ? 8.699 -8.649 -14.112 1.00 96.12 182 HIS A CA 1
ATOM 1452 C C . HIS A 1 182 ? 9.002 -8.565 -12.605 1.00 96.12 182 HIS A C 1
ATOM 1454 O O . HIS A 1 182 ? 8.461 -9.346 -11.822 1.00 96.12 182 HIS A O 1
ATOM 1460 N N . HIS A 1 183 ? 9.825 -7.602 -12.179 1.00 95.06 183 HIS A N 1
ATOM 1461 C CA . HIS A 1 183 ? 10.113 -7.388 -10.761 1.00 95.06 183 HIS A CA 1
ATOM 1462 C C . HIS A 1 183 ? 8.907 -6.852 -9.980 1.00 95.06 183 HIS A C 1
ATOM 1464 O O . HIS A 1 183 ? 8.685 -7.322 -8.866 1.00 95.06 183 HIS A O 1
ATOM 1470 N N . MET A 1 184 ? 8.104 -5.952 -10.561 1.00 94.69 184 MET A N 1
ATOM 1471 C CA . MET A 1 184 ? 6.845 -5.497 -9.947 1.00 94.69 184 MET A CA 1
ATOM 1472 C C . MET A 1 184 ? 5.867 -6.658 -9.746 1.00 94.69 184 MET A C 1
ATOM 1474 O O . MET A 1 184 ? 5.325 -6.837 -8.660 1.00 94.69 184 MET A O 1
ATOM 1478 N N . LYS A 1 185 ? 5.700 -7.511 -10.762 1.00 94.25 185 LYS A N 1
ATOM 1479 C CA . LYS A 1 185 ? 4.864 -8.712 -10.648 1.00 94.25 185 LYS A CA 1
ATOM 1480 C C . LYS A 1 185 ? 5.366 -9.638 -9.547 1.00 94.25 185 LYS A C 1
ATOM 1482 O O . LYS A 1 185 ? 4.579 -10.080 -8.718 1.00 94.25 185 LYS A O 1
ATOM 1487 N N . ALA A 1 186 ? 6.668 -9.917 -9.517 1.00 92.44 186 ALA A N 1
ATOM 1488 C CA . ALA A 1 186 ? 7.260 -10.753 -8.478 1.00 92.44 186 ALA A CA 1
ATOM 1489 C C . ALA A 1 186 ? 7.044 -10.162 -7.075 1.00 92.44 186 ALA A C 1
ATOM 1491 O O . ALA A 1 186 ? 6.765 -10.913 -6.150 1.00 92.44 186 ALA A O 1
ATOM 1492 N N . PHE A 1 187 ? 7.117 -8.835 -6.926 1.00 91.06 187 PHE A N 1
ATOM 1493 C CA . PHE A 1 187 ? 6.822 -8.150 -5.668 1.00 91.06 187 PHE A CA 1
ATOM 1494 C C . PHE A 1 187 ? 5.388 -8.406 -5.185 1.00 91.06 187 PHE A C 1
ATOM 1496 O O . PHE A 1 187 ? 5.207 -8.766 -4.024 1.00 91.06 187 PHE A O 1
ATOM 1503 N N . VAL A 1 188 ? 4.382 -8.301 -6.063 1.00 88.06 188 VAL A N 1
ATOM 1504 C CA . VAL A 1 188 ? 2.973 -8.557 -5.694 1.00 88.06 188 VAL A CA 1
ATOM 1505 C C . VAL A 1 188 ? 2.797 -9.961 -5.101 1.00 88.06 188 VAL A C 1
ATOM 1507 O O . VAL A 1 188 ? 2.086 -10.137 -4.115 1.00 88.06 188 VAL A O 1
ATOM 1510 N N . HIS A 1 189 ? 3.522 -10.956 -5.623 1.00 83.69 189 HIS A N 1
ATOM 1511 C CA . HIS A 1 189 ? 3.454 -12.340 -5.139 1.00 83.69 189 HIS A CA 1
ATOM 1512 C C . HIS A 1 189 ? 4.103 -12.550 -3.760 1.00 83.69 189 HIS A C 1
ATOM 1514 O O . HIS A 1 189 ? 3.819 -13.552 -3.104 1.00 83.69 189 HIS A O 1
ATOM 1520 N N . LEU A 1 190 ? 4.961 -11.629 -3.303 1.00 78.69 190 LEU A N 1
ATOM 1521 C CA . LEU A 1 190 ? 5.562 -11.683 -1.965 1.00 78.69 190 LEU A CA 1
ATOM 1522 C C . LEU A 1 190 ? 4.591 -11.212 -0.873 1.00 78.69 190 LEU A C 1
ATOM 1524 O O . LEU A 1 190 ? 4.839 -11.434 0.312 1.00 78.69 190 LEU A O 1
ATOM 1528 N N . HIS A 1 191 ? 3.474 -10.575 -1.232 1.00 71.19 191 HIS A N 1
ATOM 1529 C CA . HIS A 1 191 ? 2.543 -10.044 -0.249 1.00 71.19 191 HIS A CA 1
ATOM 1530 C C . HIS A 1 191 ? 1.647 -11.139 0.356 1.00 71.19 191 HIS A C 1
ATOM 1532 O O . HIS A 1 191 ? 0.735 -11.650 -0.289 1.00 71.19 191 HIS A O 1
ATOM 1538 N N . GLN A 1 192 ? 1.860 -11.481 1.632 1.00 64.44 192 GLN A N 1
ATOM 1539 C CA . GLN A 1 192 ? 1.172 -12.602 2.300 1.00 64.44 192 GLN A CA 1
ATOM 1540 C C . GLN A 1 192 ? 0.029 -12.204 3.260 1.00 64.44 192 GLN A C 1
ATOM 1542 O O . GLN A 1 192 ? -0.453 -13.033 4.034 1.00 64.44 192 GLN A O 1
ATOM 1547 N N . ASN A 1 193 ? -0.480 -10.967 3.218 1.00 67.44 193 ASN A N 1
ATOM 1548 C CA . ASN A 1 193 ? -1.409 -10.495 4.261 1.00 67.44 193 ASN A CA 1
ATOM 1549 C C . ASN A 1 193 ? -2.892 -10.799 4.033 1.00 67.44 193 ASN A C 1
ATOM 1551 O O . ASN A 1 193 ? -3.703 -10.476 4.902 1.00 67.44 193 ASN A O 1
ATOM 1555 N N . GLY A 1 194 ? -3.275 -11.440 2.924 1.00 71.50 194 GLY A N 1
ATOM 1556 C CA . GLY A 1 194 ? -4.689 -11.631 2.566 1.00 71.50 194 GLY A CA 1
ATOM 1557 C C . GLY A 1 194 ? -5.542 -12.239 3.690 1.00 71.50 194 GLY A C 1
ATOM 1558 O O . GLY A 1 194 ? -6.654 -11.781 3.944 1.00 71.50 194 GLY A O 1
ATOM 1559 N N . ARG A 1 195 ? -5.003 -13.208 4.448 1.00 74.00 195 ARG A N 1
ATOM 1560 C CA . ARG A 1 195 ? -5.717 -13.829 5.583 1.00 74.00 195 ARG A CA 1
ATOM 1561 C C . ARG A 1 195 ? -5.952 -12.865 6.747 1.00 74.00 195 ARG A C 1
ATOM 1563 O O . ARG A 1 195 ? -7.054 -12.832 7.292 1.00 74.00 195 ARG A O 1
ATOM 1570 N N . VAL A 1 196 ? -4.937 -12.090 7.129 1.00 78.62 196 VAL A N 1
ATOM 1571 C CA . VAL A 1 196 ? -5.043 -11.135 8.243 1.00 78.62 196 VAL A CA 1
ATOM 1572 C C . VAL A 1 196 ? -5.954 -9.975 7.854 1.00 78.62 196 VAL A C 1
ATOM 1574 O O . VAL A 1 196 ? -6.826 -9.600 8.633 1.00 78.62 196 VAL A O 1
ATOM 1577 N N . LEU A 1 197 ? -5.831 -9.459 6.627 1.00 79.94 197 LEU A N 1
ATOM 1578 C CA . LEU A 1 197 ? -6.697 -8.390 6.124 1.00 79.94 197 LEU A CA 1
ATOM 1579 C C . LEU A 1 197 ? -8.157 -8.835 6.011 1.00 79.94 197 LEU A C 1
ATOM 1581 O O . LEU A 1 197 ? -9.048 -8.081 6.397 1.00 79.94 197 LEU A O 1
ATOM 1585 N N . ALA A 1 198 ? -8.417 -10.078 5.595 1.00 83.12 198 ALA A N 1
ATOM 1586 C CA . ALA A 1 198 ? -9.764 -10.644 5.620 1.00 83.12 198 ALA A CA 1
ATOM 1587 C C . ALA A 1 198 ? -10.337 -10.717 7.046 1.00 83.12 198 ALA A C 1
ATOM 1589 O O . ALA A 1 198 ? -11.514 -10.430 7.263 1.00 83.12 198 ALA A O 1
ATOM 1590 N N . GLN A 1 199 ? -9.515 -11.065 8.042 1.00 85.88 199 GLN A N 1
ATOM 1591 C CA . GLN A 1 199 ? -9.940 -11.071 9.442 1.00 85.88 199 GLN A CA 1
ATOM 1592 C C . GLN A 1 199 ? -10.230 -9.657 9.966 1.00 85.88 199 GLN A C 1
ATOM 1594 O O . GLN A 1 199 ? -11.227 -9.456 10.659 1.00 85.88 199 GLN A O 1
ATOM 1599 N N . VAL A 1 200 ? -9.401 -8.669 9.616 1.00 87.75 200 VAL A N 1
ATOM 1600 C CA . VAL A 1 200 ? -9.653 -7.256 9.942 1.00 87.75 200 VAL A CA 1
ATOM 1601 C C . VAL A 1 200 ? -10.951 -6.774 9.283 1.00 87.75 200 VAL A C 1
ATOM 1603 O O . VAL A 1 200 ? -11.751 -6.112 9.940 1.00 87.75 200 VAL A O 1
ATOM 1606 N N . GLY A 1 201 ? -11.200 -7.158 8.026 1.00 89.06 201 GLY A N 1
ATOM 1607 C CA . GLY A 1 201 ? -12.435 -6.856 7.299 1.00 89.06 201 GLY A CA 1
ATOM 1608 C C . GLY A 1 201 ? -13.687 -7.324 8.043 1.00 89.06 201 GLY A C 1
ATOM 1609 O O . GLY A 1 201 ? -14.592 -6.528 8.279 1.00 89.06 201 GLY A O 1
ATOM 1610 N N . LYS A 1 202 ? -13.689 -8.566 8.543 1.00 90.00 202 LYS A N 1
ATOM 1611 C CA . LYS A 1 202 ? -14.792 -9.082 9.376 1.00 90.00 202 LYS A CA 1
ATOM 1612 C C . LYS A 1 202 ? -15.028 -8.230 10.623 1.00 90.00 202 LYS A C 1
ATOM 1614 O O . LYS A 1 202 ? -16.168 -7.935 10.963 1.00 90.00 202 LYS A O 1
ATOM 1619 N N . HIS A 1 203 ? -13.967 -7.788 11.295 1.00 90.19 203 HIS A N 1
ATOM 1620 C CA . HIS A 1 203 ? -14.105 -6.926 12.472 1.00 90.19 203 HIS A CA 1
ATOM 1621 C C . HIS A 1 203 ? -14.621 -5.520 12.142 1.00 90.19 203 HIS A C 1
ATOM 1623 O O . HIS A 1 203 ? -15.333 -4.930 12.957 1.00 90.19 203 HIS A O 1
ATOM 1629 N N . ILE A 1 204 ? -14.303 -4.985 10.960 1.00 92.50 204 ILE A N 1
ATOM 1630 C CA . ILE A 1 204 ? -14.901 -3.741 10.462 1.00 92.50 204 ILE A CA 1
ATOM 1631 C C . ILE A 1 204 ? -16.414 -3.934 10.283 1.00 92.50 204 ILE A C 1
ATOM 1633 O O . ILE A 1 204 ? -17.194 -3.152 10.828 1.00 92.50 204 ILE A O 1
ATOM 1637 N N . GLU A 1 205 ? -16.840 -5.002 9.607 1.00 92.38 205 GLU A N 1
ATOM 1638 C CA . GLU A 1 205 ? -18.261 -5.323 9.397 1.00 92.38 205 GLU A CA 1
ATOM 1639 C C . GLU A 1 205 ? -19.016 -5.523 10.723 1.00 92.38 205 GLU A C 1
ATOM 1641 O O . GLU A 1 205 ? -20.126 -5.010 10.902 1.00 92.38 205 GLU A O 1
ATOM 1646 N N . GLU A 1 206 ? -18.402 -6.219 11.685 1.00 91.56 206 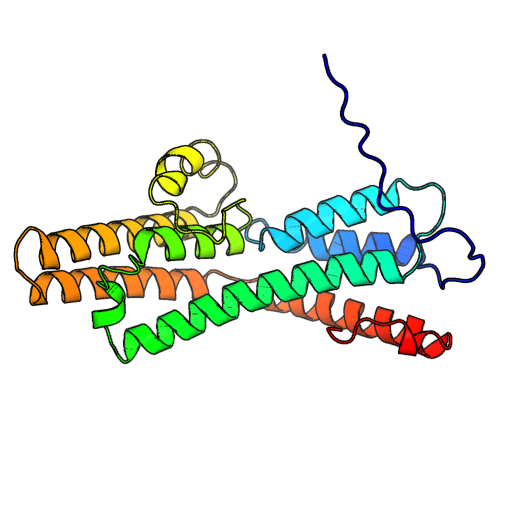GLU A N 1
ATOM 1647 C CA . GLU A 1 206 ? -18.935 -6.406 13.039 1.00 91.56 206 GLU A CA 1
ATOM 1648 C C . GLU A 1 206 ? -19.142 -5.071 13.765 1.00 91.56 206 GLU A C 1
ATOM 1650 O O . GLU A 1 206 ? -20.195 -4.861 14.371 1.00 91.56 206 GLU A O 1
ATOM 1655 N N . LEU A 1 207 ? -18.174 -4.149 13.691 1.00 90.50 207 LEU A N 1
ATOM 1656 C CA . LEU A 1 207 ? -18.295 -2.819 14.294 1.00 90.50 207 LEU A CA 1
ATOM 1657 C C . LEU A 1 207 ? -19.410 -2.001 13.654 1.00 90.50 207 LEU A C 1
ATOM 1659 O O . LEU A 1 207 ? -20.194 -1.360 14.357 1.00 90.50 207 LEU A O 1
ATOM 1663 N N . GLN A 1 208 ? -19.502 -2.025 12.327 1.00 91.56 208 GLN A N 1
ATOM 1664 C CA . GLN A 1 208 ? -20.574 -1.337 11.623 1.00 91.56 208 GLN A CA 1
ATOM 1665 C C . GLN A 1 208 ? -21.943 -1.897 12.017 1.00 91.56 208 GLN A C 1
ATOM 1667 O O . GLN A 1 208 ? -22.869 -1.130 12.281 1.00 91.56 208 GLN A O 1
ATOM 1672 N N . LYS A 1 209 ? -22.078 -3.229 12.096 1.00 90.88 209 LYS A N 1
ATOM 1673 C CA . LYS A 1 209 ? -23.309 -3.881 12.549 1.00 90.88 209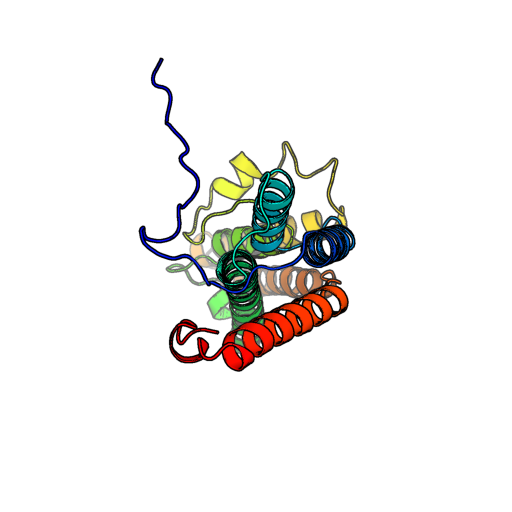 LYS A CA 1
ATOM 1674 C C . LYS A 1 209 ? -23.649 -3.472 13.980 1.00 90.88 209 LYS A C 1
ATOM 1676 O O . LYS A 1 209 ? -24.764 -3.033 14.225 1.00 90.88 209 LYS A O 1
ATOM 1681 N N . PHE A 1 210 ? -22.679 -3.513 14.888 1.00 89.50 210 PHE A N 1
ATOM 1682 C CA . PHE A 1 210 ? -22.858 -3.077 16.271 1.00 89.50 210 PHE A CA 1
ATOM 1683 C C . PHE A 1 210 ? -23.360 -1.628 16.375 1.00 89.50 210 PHE A C 1
ATOM 1685 O O . PHE A 1 210 ? -24.249 -1.337 17.172 1.00 89.50 210 PHE A O 1
ATOM 1692 N N . ILE A 1 211 ? -22.841 -0.717 15.548 1.00 89.06 211 ILE A N 1
ATOM 1693 C CA . ILE A 1 211 ? -23.299 0.679 15.488 1.00 89.06 211 ILE A CA 1
ATOM 1694 C C . ILE A 1 211 ? -24.720 0.784 14.908 1.00 89.06 211 ILE A C 1
ATOM 1696 O O . ILE A 1 211 ? -25.545 1.537 15.436 1.00 89.06 211 ILE A O 1
ATOM 1700 N N . ARG A 1 212 ? -25.027 0.025 13.847 1.00 89.00 212 ARG A N 1
ATOM 1701 C CA . ARG A 1 212 ? -26.369 -0.034 13.239 1.00 89.00 212 ARG A CA 1
ATOM 1702 C C . ARG A 1 212 ? -27.416 -0.548 14.225 1.00 89.00 212 ARG A C 1
ATOM 1704 O O . ARG A 1 212 ? -28.447 0.100 14.382 1.00 89.00 212 ARG A O 1
ATOM 1711 N N . ASP A 1 213 ? -27.112 -1.618 14.954 1.00 89.69 213 ASP A N 1
ATOM 1712 C CA . ASP A 1 213 ? -27.992 -2.230 15.960 1.00 89.69 213 ASP A CA 1
ATOM 1713 C C . ASP A 1 213 ? -28.286 -1.282 17.140 1.00 89.69 213 ASP A C 1
ATOM 1715 O O . ASP A 1 213 ? -29.250 -1.463 17.882 1.00 89.69 213 ASP A O 1
ATOM 1719 N N . LYS A 1 214 ? -27.477 -0.228 17.307 1.00 87.50 214 LYS A N 1
ATOM 1720 C CA . LYS A 1 214 ? -27.678 0.847 18.291 1.00 87.50 214 LYS A CA 1
ATOM 1721 C C . LYS A 1 214 ? -28.464 2.039 17.736 1.00 87.50 214 LYS A C 1
ATOM 1723 O O . LYS A 1 214 ? -28.551 3.068 18.399 1.00 87.50 214 LYS A O 1
ATOM 1728 N N . GLY A 1 215 ? -29.025 1.920 16.531 1.00 86.12 215 GLY A N 1
ATOM 1729 C CA . GLY A 1 215 ? -29.819 2.966 15.880 1.00 86.12 215 GLY A CA 1
ATOM 1730 C C . GLY A 1 215 ? -28.990 4.113 15.298 1.00 86.12 215 GLY A C 1
ATOM 1731 O O . GLY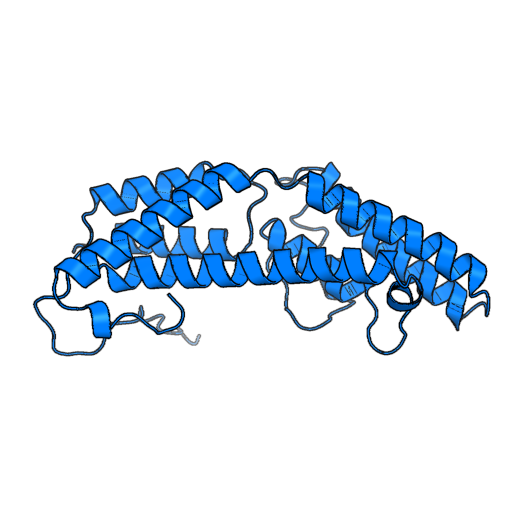 A 1 215 ? -29.543 5.139 14.914 1.00 86.12 215 GLY A O 1
ATOM 1732 N N . LEU A 1 216 ? -27.664 3.962 15.213 1.00 85.38 216 LEU A N 1
ATOM 1733 C CA . LEU A 1 216 ? -26.751 5.010 14.743 1.00 85.38 216 LEU A CA 1
ATOM 1734 C C . LEU A 1 216 ? -26.223 4.750 13.325 1.00 85.38 216 LEU A C 1
ATOM 1736 O O . LEU A 1 216 ? -25.233 5.351 12.914 1.00 85.38 216 LEU A O 1
ATOM 1740 N N . GLY A 1 217 ? -26.895 3.886 12.558 1.00 78.00 217 GLY A N 1
ATOM 1741 C CA . GLY A 1 217 ? -26.502 3.527 11.192 1.00 78.00 217 GLY A CA 1
ATOM 1742 C C . GLY A 1 217 ? -26.406 4.722 10.242 1.00 78.00 217 GLY A C 1
ATOM 1743 O O . GLY A 1 217 ? -25.447 4.813 9.488 1.00 78.00 217 GLY A O 1
ATOM 1744 N N . GLY A 1 218 ? -27.320 5.693 10.344 1.00 78.31 218 GLY A N 1
ATOM 1745 C CA . GLY A 1 218 ? -27.275 6.924 9.540 1.00 78.31 218 GLY A CA 1
ATOM 1746 C C . GLY A 1 218 ? -26.107 7.865 9.868 1.00 78.31 218 GLY A C 1
ATOM 1747 O O . GLY A 1 218 ? -25.932 8.871 9.191 1.00 78.31 218 GLY A O 1
ATOM 1748 N N . ARG A 1 219 ? -25.316 7.564 10.910 1.00 79.44 219 ARG A N 1
ATOM 1749 C CA . ARG A 1 219 ? -24.081 8.289 11.255 1.00 79.44 219 ARG A CA 1
ATOM 1750 C C . ARG A 1 219 ? -22.823 7.591 10.746 1.00 79.44 219 ARG A C 1
ATOM 1752 O O . ARG A 1 219 ? -21.729 8.092 10.993 1.00 79.44 219 ARG A O 1
ATOM 1759 N N . LEU A 1 220 ? -22.950 6.438 10.089 1.00 79.75 220 LEU A N 1
ATOM 1760 C CA . LEU A 1 220 ? -21.837 5.825 9.380 1.00 79.75 220 LEU A CA 1
ATOM 1761 C C . LEU A 1 220 ? -21.570 6.646 8.103 1.00 79.75 220 LEU A C 1
ATOM 1763 O O . LEU A 1 220 ? -22.497 6.845 7.320 1.00 79.75 220 LEU A O 1
ATOM 1767 N N . PRO A 1 221 ? -20.346 7.162 7.892 1.00 68.88 221 PRO A N 1
ATOM 1768 C CA . PRO A 1 221 ? -19.898 7.681 6.609 1.00 68.88 221 PRO A CA 1
ATOM 1769 C C . PRO A 1 221 ? -20.324 6.792 5.441 1.00 68.88 221 PRO A C 1
ATOM 1771 O O . PRO A 1 221 ? -20.230 5.573 5.527 1.00 68.88 221 PRO A O 1
ATOM 1774 N N . SER A 1 222 ? -20.722 7.412 4.329 1.00 60.59 222 SER A N 1
ATOM 1775 C CA . SER A 1 222 ? -21.150 6.721 3.102 1.00 60.59 222 SER A CA 1
ATOM 1776 C C . SER A 1 222 ? -20.062 5.859 2.454 1.00 60.59 222 SER A C 1
ATOM 1778 O O . SER A 1 222 ? -20.336 5.152 1.494 1.00 60.59 222 SER A O 1
ATOM 1780 N N . PHE A 1 223 ? -18.823 5.967 2.935 1.00 58.00 223 PHE A N 1
ATOM 1781 C CA . PHE A 1 223 ? -17.647 5.264 2.426 1.00 58.00 223 PHE A CA 1
ATOM 1782 C C . PHE A 1 223 ? -17.330 3.982 3.224 1.00 58.00 223 PHE A C 1
ATOM 1784 O O . PHE A 1 223 ? -16.231 3.449 3.078 1.00 58.00 223 PHE A O 1
ATOM 1791 N N . TYR A 1 224 ? -18.230 3.555 4.120 1.00 51.44 224 TYR A N 1
ATOM 1792 C CA . TYR A 1 224 ? -18.111 2.366 4.974 1.00 51.44 224 TYR A CA 1
ATOM 1793 C C . TYR A 1 224 ? -18.987 1.216 4.489 1.00 51.44 224 TYR A C 1
ATOM 1795 O O . TYR A 1 224 ? -20.151 1.480 4.121 1.00 51.44 224 TYR A O 1
#

Sequence (224 aa):
MSGISSTPPQGPPGFGNYPAVSRAWLKRMVTILEIRGQLSHVAWKRALGKLRELLLLPQDPSAFVPLHILSVAKKACDEDFEHLEDFIHEAEANPMLLVNRQRPVSAWSAQCMARMVGFEASHEDDSEWWMASGIKFLVEDLDEDVYIRIHYARRRFIQAHDHCYALDNIEKGREVACKGLHHMKAFVHLHQNGRVLAQVGKHIEELQKFIRDKGLGGRLPSFY

Secondary structure (DSSP, 8-state):
---------PPPS--S-PPBPPHHHHHHHHHHHHHT-S---HHHHHHHHHHHHHHHSSSPPBTHHHHHHHHHHHHHHHHHHHHHHHHHHHHHH-GGGGG-SSS-HHHHHHHHHHHHTT----SS--TTHHHHHSSSSSSSSS-HHHHHHHHHHHHHHHHHHHHHHTS--HHHHHHHHHHHHHHHHHHHHH---HHHHHHHHHHHHHHHHHHHHTT-GGGS-TT-

Foldseek 3Di:
DDDDPPDDPDDDPDDDDQDFDDLVLLVVLLVLLVVLAQQAAQLSVVLSVVSVVCNVDPDGDRLVRNLVSLLVSLVVLVVLVCVLVVVLVVCVVPVVVLQDPVDNVLQQLLQSLCNSRRDDHDNDRDPCCCVVPPDPPDPPRDDPLSSVLSVQLNVLSVVLNCCVPVVVNNVVSSVSSVSSSVSSVVNSVPNDRPVSSVVSVVVSVVSLVVSVVSVNNVVDPPSD

Radius of gyration: 21.08 Å; chains: 1; bounding box: 50×40×60 Å

pLDDT: mean 82.8, std 16.04, range [33.69, 96.5]